Protein AF-A0A9E6DKU9-F1 (afdb_monomer)

Foldseek 3Di:
DDDDDDDDDDPDDPPPPDPDPDPPFKEKEKEALVQAQVPFDQDLVGFFWKKKKKKFCADFPPVVDDDDDDTDRDDIDIWQIDWTHGSHDMDMDIRHGWPTFMKMKMFTASDDQWGAPDGSHPWIARPPPRDTDHGQWMWMLPDRQNAAAPPDDDDDDDPDPVDDHTHHRHYYGYRHRIYHIDGDDDPD

Mean predicted aligned error: 12.56 Å

Structure (mmCIF, N/CA/C/O backbone):
data_AF-A0A9E6DKU9-F1
#
_entry.id   AF-A0A9E6DKU9-F1
#
loop_
_atom_site.group_PDB
_atom_site.id
_atom_site.type_symbol
_atom_site.label_atom_id
_atom_site.label_alt_id
_atom_site.label_comp_id
_atom_site.label_asym_id
_atom_site.label_entity_id
_atom_site.label_seq_id
_atom_site.pdbx_PDB_ins_code
_atom_site.Cartn_x
_atom_site.Cartn_y
_atom_site.Cartn_z
_atom_site.occupancy
_atom_site.B_iso_or_equiv
_atom_site.auth_seq_id
_atom_site.auth_comp_id
_atom_site.auth_asym_id
_atom_site.auth_atom_id
_atom_site.pdbx_PDB_model_num
ATOM 1 N N . MET A 1 1 ? -0.429 -29.154 -69.533 1.00 50.97 1 MET A N 1
ATOM 2 C CA . MET A 1 1 ? 0.617 -28.177 -69.165 1.00 50.97 1 MET A CA 1
ATOM 3 C C . MET A 1 1 ? -0.093 -26.893 -68.779 1.00 50.97 1 MET A C 1
ATOM 5 O O . MET A 1 1 ? -0.800 -26.363 -69.623 1.00 50.97 1 MET A O 1
ATOM 9 N N . LEU A 1 2 ? 0.018 -26.452 -67.526 1.00 46.00 2 LEU A N 1
ATOM 10 C CA . LEU A 1 2 ? -0.533 -25.176 -67.062 1.00 46.00 2 LEU A CA 1
ATOM 11 C C . LEU A 1 2 ? 0.602 -24.424 -66.360 1.00 46.00 2 LEU A C 1
ATOM 13 O O . LEU A 1 2 ? 1.262 -25.000 -65.496 1.00 46.00 2 LEU A O 1
ATOM 17 N N . SER A 1 3 ? 0.881 -23.198 -66.795 1.00 55.47 3 SER A N 1
ATOM 18 C CA . SER A 1 3 ? 2.058 -22.445 -66.353 1.00 55.47 3 SER A CA 1
ATOM 19 C C . SER A 1 3 ? 1.831 -21.740 -65.019 1.00 55.47 3 SER A C 1
ATOM 21 O O . SER A 1 3 ? 0.762 -21.188 -64.770 1.00 55.47 3 SER A O 1
ATOM 23 N N . PHE A 1 4 ? 2.878 -21.710 -64.196 1.00 50.97 4 PHE A N 1
ATOM 24 C CA . PHE A 1 4 ? 2.965 -20.858 -63.012 1.00 50.97 4 PHE A CA 1
ATOM 25 C C . PHE A 1 4 ? 3.154 -19.384 -63.394 1.00 50.97 4 PHE A C 1
ATOM 27 O O . PHE A 1 4 ? 3.864 -19.072 -64.350 1.00 50.97 4 PHE A O 1
ATOM 34 N N . ALA A 1 5 ? 2.624 -18.489 -62.561 1.00 59.59 5 ALA A N 1
ATOM 35 C CA . ALA A 1 5 ? 3.076 -17.107 -62.449 1.00 59.59 5 ALA A CA 1
ATOM 36 C C . ALA A 1 5 ? 3.126 -16.728 -60.959 1.00 59.59 5 ALA A C 1
ATOM 38 O O . ALA A 1 5 ? 2.085 -16.584 -60.323 1.00 59.59 5 ALA A O 1
ATOM 39 N N . LEU A 1 6 ? 4.333 -16.602 -60.394 1.00 59.72 6 LEU A N 1
ATOM 40 C CA . LEU A 1 6 ? 4.548 -15.980 -59.082 1.00 59.72 6 LEU A CA 1
ATOM 41 C C . LEU A 1 6 ? 4.871 -14.499 -59.286 1.00 59.72 6 LEU A C 1
ATOM 43 O O . LEU A 1 6 ? 5.785 -14.165 -60.039 1.00 59.72 6 LEU A O 1
ATOM 47 N N . THR A 1 7 ? 4.172 -13.621 -58.574 1.00 68.81 7 THR A N 1
ATOM 48 C CA . THR A 1 7 ? 4.453 -12.181 -58.564 1.00 68.81 7 THR A CA 1
ATOM 49 C C . THR A 1 7 ? 5.060 -11.801 -57.216 1.00 68.81 7 THR A C 1
ATOM 51 O O . THR A 1 7 ? 4.352 -11.744 -56.215 1.00 68.81 7 THR A O 1
ATOM 54 N N . LEU A 1 8 ? 6.372 -11.549 -57.173 1.00 60.22 8 LEU A N 1
ATOM 55 C CA . LEU A 1 8 ? 7.030 -11.014 -55.977 1.00 60.22 8 LEU A CA 1
ATOM 56 C C . LEU A 1 8 ? 6.885 -9.487 -55.961 1.00 60.22 8 LEU A C 1
ATOM 58 O O . LEU A 1 8 ? 7.531 -8.791 -56.743 1.00 60.22 8 LEU A O 1
ATOM 62 N N . GLY A 1 9 ? 6.051 -8.969 -55.061 1.00 62.66 9 GLY A N 1
ATOM 63 C CA . GLY A 1 9 ? 5.969 -7.540 -54.760 1.00 62.66 9 GLY A CA 1
ATOM 64 C C . GLY A 1 9 ? 6.870 -7.179 -53.581 1.00 62.66 9 GLY A C 1
ATOM 65 O O . GLY A 1 9 ? 6.481 -7.376 -52.435 1.00 62.66 9 GLY A O 1
ATOM 66 N N . ALA A 1 10 ? 8.061 -6.640 -53.846 1.00 57.81 10 ALA A N 1
ATOM 67 C CA . ALA A 1 10 ? 8.950 -6.126 -52.805 1.00 57.81 10 ALA A CA 1
ATOM 68 C C . ALA A 1 10 ? 8.601 -4.664 -52.467 1.00 57.81 10 ALA A C 1
ATOM 70 O O . ALA A 1 10 ? 9.171 -3.728 -53.028 1.00 57.81 10 ALA A O 1
ATOM 71 N N . SER A 1 11 ? 7.653 -4.454 -51.552 1.00 60.94 11 SER A N 1
ATOM 72 C CA . SER A 1 11 ? 7.374 -3.133 -50.979 1.00 60.94 11 SER A CA 1
ATOM 73 C C . SER A 1 11 ? 8.421 -2.790 -49.913 1.00 60.94 11 SER A C 1
ATOM 75 O O . SER A 1 11 ? 8.305 -3.212 -48.763 1.00 60.94 11 SER A O 1
ATOM 77 N N . GLY A 1 12 ? 9.455 -2.041 -50.302 1.00 44.66 12 GLY A N 1
ATOM 78 C CA . GLY A 1 12 ? 10.489 -1.562 -49.384 1.00 44.66 12 GLY A CA 1
ATOM 79 C C . GLY A 1 12 ? 9.918 -0.592 -48.348 1.00 44.66 12 GLY A C 1
ATOM 80 O O . GLY A 1 12 ? 9.472 0.500 -48.697 1.00 44.66 12 GLY A O 1
ATOM 81 N N . CYS A 1 13 ? 9.938 -0.986 -47.075 1.00 60.69 13 CYS A N 1
ATOM 82 C CA . CYS A 1 13 ? 9.496 -0.144 -45.971 1.00 60.69 13 CYS A CA 1
ATOM 83 C C . CYS A 1 13 ? 10.669 0.710 -45.468 1.00 60.69 13 CYS A C 1
ATOM 85 O O . CYS A 1 13 ? 11.516 0.231 -44.718 1.00 60.69 13 CYS A O 1
ATOM 87 N N . SER A 1 14 ? 10.726 1.976 -45.884 1.00 50.88 14 SER A N 1
ATOM 88 C CA . SER A 1 14 ? 11.709 2.938 -45.375 1.00 50.88 14 SER A CA 1
ATOM 89 C C . SER A 1 14 ? 11.312 3.415 -43.976 1.00 50.88 14 SER A C 1
ATOM 91 O O . SER A 1 14 ? 10.587 4.399 -43.832 1.00 50.88 14 SER A O 1
ATOM 93 N N . THR A 1 15 ? 11.781 2.731 -42.934 1.00 44.22 15 THR A N 1
ATOM 94 C CA . THR A 1 15 ? 11.650 3.198 -41.549 1.00 44.22 15 THR A CA 1
ATOM 95 C C . THR A 1 15 ? 12.601 4.364 -41.289 1.00 44.22 15 THR A C 1
ATOM 97 O O . THR A 1 15 ? 13.801 4.199 -41.077 1.00 44.22 15 THR A O 1
ATOM 100 N N . SER A 1 16 ? 12.045 5.574 -41.294 1.00 42.53 16 SER A N 1
ATOM 101 C CA . SER A 1 16 ? 12.742 6.784 -40.862 1.00 42.53 16 SER A CA 1
ATOM 102 C C . SER A 1 16 ? 13.089 6.685 -39.374 1.00 42.53 16 SER A C 1
ATOM 104 O O . SER A 1 16 ? 12.224 6.861 -38.517 1.00 42.53 16 SER A O 1
ATOM 106 N N . LEU A 1 17 ? 14.361 6.428 -39.066 1.00 44.69 17 LEU A N 1
ATOM 107 C CA . LEU A 1 17 ? 14.913 6.529 -37.714 1.00 44.69 17 LEU A CA 1
ATOM 108 C C . LEU A 1 17 ? 14.971 8.004 -37.293 1.00 44.69 17 LEU A C 1
ATOM 110 O O . LEU A 1 17 ? 15.993 8.676 -37.421 1.00 44.69 17 LEU A O 1
ATOM 114 N N . SER A 1 18 ? 13.843 8.512 -36.801 1.00 43.91 18 SER A N 1
ATOM 115 C CA . SER A 1 18 ? 13.772 9.805 -36.129 1.00 43.91 18 SER A CA 1
ATOM 116 C C . SER A 1 18 ? 14.604 9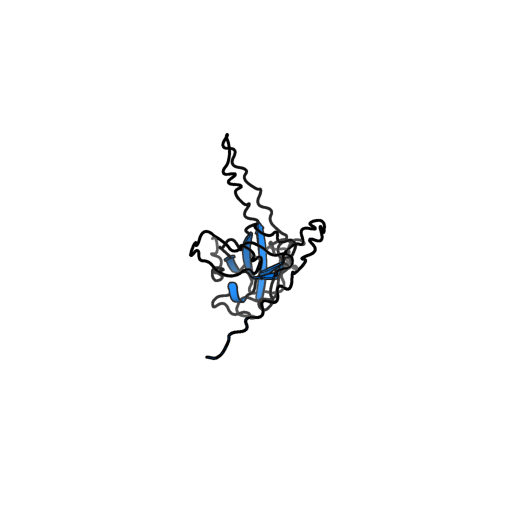.747 -34.852 1.00 43.91 18 SER A C 1
ATOM 118 O O . SER A 1 18 ? 14.183 9.151 -33.862 1.00 43.91 18 SER A O 1
ATOM 120 N N . SER A 1 19 ? 15.769 10.396 -34.856 1.00 47.19 19 SER A N 1
ATOM 121 C CA . SER A 1 19 ? 16.606 10.592 -33.671 1.00 47.19 19 SER A CA 1
ATOM 122 C C . SER A 1 19 ? 15.969 11.617 -32.721 1.00 47.19 19 SER A C 1
ATOM 124 O O . SER A 1 19 ? 16.466 12.733 -32.554 1.00 47.19 19 SER A O 1
ATOM 126 N N . GLY A 1 20 ? 14.828 11.258 -32.132 1.00 44.78 20 GLY A N 1
ATOM 127 C CA . GLY A 1 20 ? 14.270 11.967 -30.989 1.00 44.78 20 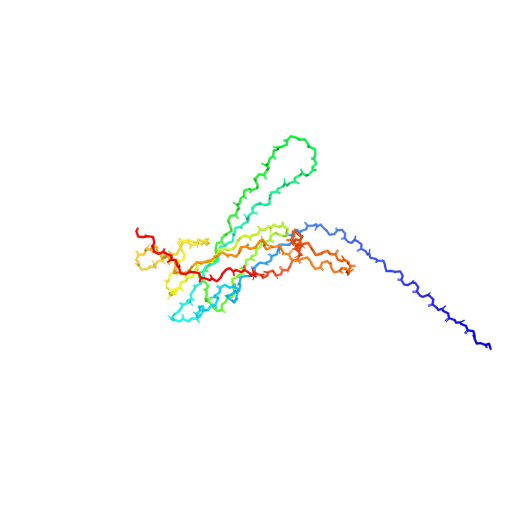GLY A CA 1
ATOM 128 C C . GLY A 1 20 ? 15.195 11.773 -29.793 1.00 44.78 20 GLY A C 1
ATOM 129 O O . GLY A 1 20 ? 15.588 10.646 -29.499 1.00 44.78 20 GLY A O 1
ATOM 130 N N . GLY A 1 21 ? 15.577 12.861 -29.124 1.00 46.56 21 GLY A N 1
ATOM 131 C CA . GLY A 1 21 ? 16.381 12.760 -27.907 1.00 46.56 21 GLY A CA 1
ATOM 132 C C . GLY A 1 21 ? 15.638 11.946 -26.849 1.00 46.56 21 GLY A C 1
ATOM 133 O O . GLY A 1 21 ? 14.445 12.169 -26.644 1.00 46.56 21 GLY A O 1
ATOM 134 N N . SER A 1 22 ? 16.339 11.022 -26.187 1.00 48.28 22 SER A N 1
ATOM 135 C CA . SER A 1 22 ? 15.783 10.155 -25.143 1.00 48.28 22 SER A CA 1
ATOM 136 C C . SER A 1 22 ? 15.374 10.949 -23.901 1.00 48.28 22 SER A C 1
ATOM 138 O O . SER A 1 22 ? 16.071 10.962 -22.887 1.00 48.28 22 SER A O 1
ATOM 140 N N . GLY A 1 23 ? 14.211 11.596 -23.965 1.00 53.44 23 GLY A N 1
ATOM 141 C CA . GLY A 1 23 ? 13.436 11.901 -22.776 1.00 53.44 23 GLY A CA 1
ATOM 142 C C . GLY A 1 23 ? 13.007 10.575 -22.167 1.00 53.44 23 GLY A C 1
ATOM 143 O O . GLY A 1 23 ? 12.143 9.899 -22.721 1.00 53.44 23 GLY A O 1
ATOM 144 N N . VAL A 1 24 ? 13.646 10.180 -21.066 1.00 56.38 24 VAL A N 1
ATOM 145 C CA . VAL A 1 24 ? 13.245 9.001 -20.296 1.00 56.38 24 VAL A CA 1
ATOM 146 C C . VAL A 1 24 ? 11.850 9.289 -19.751 1.00 56.38 24 VAL A C 1
ATOM 148 O O . VAL A 1 24 ? 11.702 10.074 -18.821 1.00 56.38 24 VAL A O 1
ATOM 151 N N . SER A 1 25 ? 10.818 8.734 -20.385 1.00 59.66 25 SER A N 1
ATOM 152 C CA . SER A 1 25 ? 9.447 8.880 -19.906 1.00 59.66 25 SER A CA 1
ATOM 153 C C . SER A 1 25 ? 9.184 7.822 -18.847 1.00 59.66 25 SER A C 1
ATOM 155 O O . SER A 1 25 ? 9.244 6.624 -19.143 1.00 59.66 25 SER A O 1
ATOM 157 N N . ASP A 1 26 ? 8.896 8.269 -17.634 1.00 73.50 26 ASP A N 1
ATOM 158 C CA . ASP A 1 26 ? 8.689 7.384 -16.501 1.00 73.50 26 ASP A CA 1
ATOM 159 C C . ASP A 1 26 ? 7.465 6.472 -16.664 1.00 73.50 26 ASP A C 1
ATOM 161 O O . ASP A 1 26 ? 6.470 6.819 -17.309 1.00 73.50 26 ASP A O 1
ATOM 165 N N . GLY A 1 27 ? 7.544 5.295 -16.050 1.00 80.56 27 GLY A N 1
ATOM 166 C CA . GLY A 1 27 ? 6.430 4.367 -15.919 1.00 80.56 27 GLY A CA 1
ATOM 167 C C . GLY A 1 27 ? 5.521 4.699 -14.735 1.00 80.56 27 GLY A C 1
ATOM 168 O O . GLY A 1 27 ? 5.837 5.524 -13.868 1.00 80.56 27 GLY A O 1
ATOM 169 N N . PHE A 1 28 ? 4.397 3.987 -14.682 1.00 85.56 28 PHE A N 1
ATOM 170 C CA . PHE A 1 28 ? 3.471 4.005 -13.555 1.00 85.56 28 PHE A CA 1
ATOM 171 C C . PHE A 1 28 ? 3.396 2.624 -12.908 1.00 85.56 28 PHE A C 1
ATOM 173 O O . PHE A 1 28 ? 3.321 1.618 -13.612 1.00 85.56 28 PHE A O 1
ATOM 180 N N . LEU A 1 29 ? 3.341 2.573 -11.579 1.00 87.25 29 LEU A N 1
ATOM 181 C CA . LEU A 1 29 ? 3.110 1.347 -10.814 1.00 87.25 29 LEU A CA 1
ATOM 182 C C . LEU A 1 29 ? 1.769 1.454 -10.090 1.00 87.25 29 LEU A C 1
ATOM 184 O O . LEU A 1 29 ? 1.478 2.444 -9.418 1.00 87.25 29 LEU A O 1
ATOM 188 N N . ARG A 1 30 ? 0.944 0.422 -10.248 1.00 91.44 30 ARG A N 1
ATOM 189 C CA . ARG A 1 30 ? -0.397 0.305 -9.688 1.00 91.44 30 ARG A CA 1
ATOM 190 C C . ARG A 1 30 ? -0.471 -0.842 -8.692 1.00 91.44 30 ARG A C 1
ATOM 192 O O . ARG A 1 30 ? -0.292 -1.994 -9.077 1.00 91.44 30 ARG A O 1
ATOM 199 N N . VAL A 1 31 ? -0.832 -0.542 -7.451 1.00 92.19 31 VAL A N 1
ATOM 200 C CA . VAL A 1 31 ? -1.207 -1.544 -6.446 1.00 92.19 31 VAL A CA 1
ATOM 201 C C . VAL A 1 31 ? -2.724 -1.708 -6.472 1.00 92.19 31 VAL A C 1
ATOM 203 O O . VAL A 1 31 ? -3.445 -0.713 -6.372 1.00 92.19 31 VAL A O 1
ATOM 206 N N . GLN A 1 32 ? -3.217 -2.940 -6.607 1.00 93.81 32 GLN A N 1
ATOM 207 C CA . GLN A 1 32 ? -4.654 -3.233 -6.588 1.00 93.81 32 GLN A CA 1
ATOM 208 C C . GLN A 1 32 ? -5.016 -4.008 -5.318 1.00 93.81 32 GLN A C 1
ATOM 210 O O . GLN A 1 32 ? -4.340 -4.987 -5.019 1.00 93.81 32 GLN A O 1
ATOM 215 N N . PRO A 1 33 ? -6.102 -3.668 -4.602 1.00 95.38 33 PRO A N 1
ATOM 216 C CA . PRO A 1 33 ? -6.505 -4.390 -3.391 1.00 95.38 33 PRO A CA 1
ATOM 217 C C . PRO A 1 33 ? -6.666 -5.906 -3.578 1.00 95.38 33 PRO A C 1
ATOM 219 O O . PRO A 1 33 ? -6.310 -6.693 -2.703 1.00 95.38 33 PRO A O 1
ATOM 222 N N . SER A 1 34 ? -7.110 -6.342 -4.759 1.00 93.75 34 SER A N 1
ATOM 223 C CA . SER A 1 34 ? -7.227 -7.761 -5.114 1.00 93.75 34 SER A CA 1
ATOM 224 C C . SER A 1 34 ? -5.895 -8.522 -5.184 1.00 93.75 34 SER A C 1
ATOM 226 O O . SER A 1 34 ? -5.929 -9.744 -5.281 1.00 93.75 34 SER A O 1
ATOM 228 N N . SER A 1 35 ? -4.736 -7.848 -5.164 1.00 91.75 35 SER A N 1
ATOM 229 C CA . SER A 1 35 ? -3.427 -8.513 -5.124 1.00 91.75 35 SER A CA 1
ATOM 230 C C . SER A 1 35 ? -2.942 -8.834 -3.709 1.00 91.75 35 SER A C 1
ATOM 232 O O . SER A 1 35 ? -1.973 -9.577 -3.601 1.00 91.75 35 SER A O 1
ATOM 234 N N . PHE A 1 36 ? -3.562 -8.273 -2.658 1.00 94.81 36 PHE A N 1
ATOM 235 C CA . PHE A 1 36 ? -3.061 -8.363 -1.277 1.00 94.81 36 PHE A CA 1
ATOM 236 C C . PHE A 1 36 ? -4.125 -8.613 -0.191 1.00 94.81 36 PHE A C 1
ATOM 238 O O . PHE A 1 36 ? -3.778 -9.090 0.887 1.00 94.81 36 PHE A O 1
ATOM 245 N N . LEU A 1 37 ? -5.412 -8.318 -0.432 1.00 95.62 37 LEU A N 1
ATOM 246 C CA . LEU A 1 37 ? -6.464 -8.487 0.588 1.00 95.62 37 LEU A CA 1
ATOM 247 C C . LEU A 1 37 ? -6.651 -9.947 1.039 1.00 95.62 37 LEU A C 1
ATOM 249 O O . LEU A 1 37 ? -7.025 -10.182 2.186 1.00 95.62 37 LEU A O 1
ATOM 253 N N . GLY A 1 38 ? -6.402 -10.923 0.158 1.00 94.69 38 GLY A N 1
ATOM 254 C CA . GLY A 1 38 ? -6.686 -12.333 0.440 1.00 94.69 38 GLY A CA 1
ATOM 255 C C . GLY A 1 38 ? -8.164 -12.543 0.782 1.00 94.69 38 GLY A C 1
ATOM 256 O O . GLY A 1 38 ? -9.039 -12.115 0.030 1.00 94.69 38 GLY A O 1
ATOM 257 N N . ASP A 1 39 ? -8.425 -13.161 1.934 1.00 96.38 39 ASP A N 1
ATOM 258 C CA . ASP A 1 39 ? -9.776 -13.391 2.463 1.00 96.38 39 ASP A CA 1
ATOM 259 C C . ASP A 1 39 ? -10.345 -12.196 3.262 1.00 96.38 39 ASP A C 1
ATOM 261 O O . ASP A 1 39 ? -11.506 -12.227 3.681 1.00 96.38 39 ASP A O 1
ATOM 265 N N . LEU A 1 40 ? -9.564 -11.128 3.495 1.00 96.44 40 LEU A N 1
ATOM 266 C CA . LEU A 1 40 ? -10.031 -9.973 4.265 1.00 96.44 40 LEU A CA 1
ATOM 267 C C . LEU A 1 40 ? -11.077 -9.167 3.492 1.00 96.44 40 LEU A C 1
ATOM 269 O O . LEU A 1 40 ? -10.884 -8.743 2.350 1.00 96.44 40 LEU A O 1
ATOM 273 N N . SER A 1 41 ? -12.191 -8.884 4.164 1.00 97.06 41 SER A N 1
ATOM 274 C CA . SER A 1 41 ? -13.275 -8.108 3.573 1.00 97.06 41 SER A CA 1
ATOM 275 C C . SER A 1 41 ? -12.970 -6.601 3.572 1.00 97.06 41 SER A C 1
ATOM 277 O O . SER A 1 41 ? -12.490 -6.049 4.560 1.00 97.06 41 SER A O 1
ATOM 279 N N . CYS A 1 42 ? -13.275 -5.931 2.458 1.00 97.50 42 CYS A N 1
ATOM 280 C CA . CYS A 1 42 ? -13.154 -4.479 2.296 1.00 97.50 42 CYS A CA 1
ATOM 281 C C . CYS A 1 42 ? -14.473 -3.790 2.701 1.00 97.50 42 CYS A C 1
ATOM 283 O O . CYS A 1 42 ? -15.338 -3.537 1.859 1.00 97.50 42 CYS A O 1
ATOM 285 N N . ASN A 1 43 ? -14.674 -3.586 4.006 1.00 97.12 43 ASN A N 1
ATOM 286 C CA . ASN A 1 43 ? -15.827 -2.901 4.610 1.00 97.12 43 ASN A CA 1
ATOM 287 C C . ASN A 1 43 ? -15.542 -2.545 6.087 1.00 97.12 43 ASN A C 1
ATOM 289 O O . ASN A 1 43 ? -14.440 -2.763 6.580 1.00 97.12 43 ASN A O 1
ATOM 293 N N . GLU A 1 44 ? -16.551 -2.026 6.792 1.00 97.06 44 GLU A N 1
ATOM 294 C CA . GLU A 1 44 ? -16.493 -1.588 8.198 1.00 97.06 44 GLU A CA 1
ATOM 295 C C . GLU A 1 44 ? -16.050 -2.656 9.221 1.00 97.06 44 GLU A C 1
ATOM 297 O O . GLU A 1 44 ? -15.588 -2.300 10.299 1.00 97.06 44 GLU A O 1
ATOM 302 N N . ASN A 1 45 ? -16.150 -3.949 8.888 1.00 96.31 45 ASN A N 1
ATOM 303 C CA . ASN A 1 45 ? -15.737 -5.077 9.737 1.00 96.31 45 ASN A CA 1
ATOM 304 C C . ASN A 1 45 ? -14.377 -5.680 9.321 1.00 96.31 45 ASN A C 1
ATOM 306 O O . ASN A 1 45 ? -14.030 -6.778 9.755 1.00 96.31 45 ASN A O 1
ATOM 310 N N . GLY A 1 46 ? -13.632 -5.015 8.436 1.00 97.00 46 GLY A N 1
ATOM 311 C CA . GLY A 1 46 ? -12.350 -5.489 7.919 1.00 97.00 46 GLY A CA 1
ATOM 312 C C . GLY A 1 46 ? -11.447 -4.331 7.512 1.00 97.00 46 GLY A C 1
ATOM 313 O O . GLY A 1 46 ? -11.376 -3.317 8.203 1.00 97.00 46 GLY A O 1
ATOM 314 N N . VAL A 1 47 ? -10.749 -4.462 6.384 1.00 98.31 47 VAL A N 1
ATOM 315 C CA . VAL A 1 47 ? -9.885 -3.387 5.883 1.00 98.31 47 VAL A CA 1
ATOM 316 C C . VAL A 1 47 ? -10.763 -2.247 5.375 1.00 98.31 47 VAL A C 1
ATOM 318 O O . VAL A 1 47 ? -11.539 -2.434 4.442 1.00 98.31 47 VAL A O 1
ATOM 321 N N . GLN A 1 48 ? -10.613 -1.050 5.942 1.00 98.50 48 GLN A N 1
ATOM 322 C CA . GLN A 1 48 ? -11.288 0.168 5.477 1.00 98.50 48 GLN A CA 1
ATOM 323 C C . GLN A 1 48 ? -10.353 1.051 4.645 1.00 98.50 48 GLN A C 1
ATOM 325 O O . GLN A 1 48 ? -10.745 1.618 3.617 1.00 98.50 48 GLN A O 1
ATOM 330 N N . ARG A 1 49 ? -9.090 1.151 5.069 1.00 98.50 49 ARG A N 1
ATOM 331 C CA . ARG A 1 49 ? -8.039 1.921 4.399 1.00 98.50 49 ARG A CA 1
ATOM 332 C C . ARG A 1 49 ? -6.748 1.130 4.316 1.00 98.50 49 ARG A C 1
ATOM 334 O O . ARG A 1 49 ? -6.488 0.265 5.145 1.00 98.50 49 ARG A O 1
ATOM 341 N N . TYR A 1 50 ? -5.918 1.497 3.352 1.00 98.50 50 TYR A N 1
ATOM 342 C CA . TYR A 1 50 ? -4.528 1.075 3.311 1.00 98.50 50 TYR A CA 1
ATOM 343 C C . TYR A 1 50 ? -3.611 2.207 2.846 1.00 98.50 50 TYR A C 1
ATOM 345 O O . TYR A 1 50 ? -4.045 3.178 2.215 1.00 98.50 50 TYR A O 1
ATOM 353 N N . VAL A 1 51 ? -2.335 2.061 3.169 1.00 98.06 51 VAL A N 1
ATOM 354 C CA . VAL A 1 51 ? -1.224 2.878 2.696 1.00 98.06 51 VAL A CA 1
ATOM 355 C C . VAL A 1 51 ? -0.254 1.941 1.994 1.00 98.06 51 VAL A C 1
ATOM 357 O O . VAL A 1 51 ? 0.046 0.864 2.501 1.00 98.06 51 VAL A O 1
ATOM 360 N N . ALA A 1 52 ? 0.201 2.336 0.810 1.00 96.31 52 ALA A N 1
ATOM 361 C CA . ALA A 1 52 ? 1.251 1.638 0.087 1.00 96.31 52 ALA A CA 1
ATOM 362 C C . ALA A 1 52 ? 2.544 2.459 0.146 1.00 96.31 52 ALA A C 1
ATOM 364 O O . ALA A 1 52 ? 2.532 3.669 -0.099 1.00 96.31 52 ALA A O 1
ATOM 365 N N . THR A 1 53 ? 3.656 1.791 0.422 1.00 94.62 53 THR A N 1
ATOM 366 C CA . THR A 1 53 ? 5.008 2.357 0.406 1.00 94.62 53 THR A CA 1
ATOM 367 C C . THR A 1 53 ? 5.824 1.612 -0.638 1.00 94.62 53 THR A C 1
ATOM 369 O O . THR A 1 53 ? 5.732 0.390 -0.734 1.00 94.62 53 THR A O 1
ATOM 372 N N . ILE A 1 54 ? 6.599 2.337 -1.445 1.00 90.62 54 ILE A N 1
ATOM 373 C CA . ILE A 1 54 ? 7.406 1.745 -2.516 1.00 90.62 54 ILE A CA 1
ATOM 374 C C . ILE A 1 54 ? 8.869 2.086 -2.302 1.00 90.62 54 ILE A C 1
ATOM 376 O O . ILE A 1 54 ? 9.245 3.255 -2.224 1.00 90.62 54 ILE A O 1
ATOM 380 N N . THR A 1 55 ? 9.704 1.057 -2.285 1.00 87.88 55 THR A N 1
ATOM 381 C CA . THR A 1 55 ? 11.144 1.197 -2.091 1.00 87.88 55 THR A CA 1
ATOM 382 C C . THR A 1 55 ? 11.858 0.569 -3.273 1.00 87.88 55 THR A C 1
ATOM 384 O O . THR A 1 55 ? 11.644 -0.599 -3.590 1.00 87.88 55 THR A O 1
ATOM 387 N N . ASN A 1 56 ? 12.719 1.343 -3.936 1.00 84.06 56 ASN A N 1
ATOM 388 C CA . ASN A 1 56 ? 13.668 0.783 -4.895 1.00 84.06 56 ASN A CA 1
ATOM 389 C C . ASN A 1 56 ? 14.615 -0.146 -4.124 1.00 84.06 56 ASN A C 1
ATOM 391 O O . ASN A 1 56 ? 15.356 0.330 -3.259 1.00 84.06 56 ASN A O 1
ATOM 395 N N . VAL A 1 57 ? 14.586 -1.442 -4.433 1.00 75.88 57 VAL A N 1
ATOM 396 C CA . VAL A 1 57 ? 15.587 -2.389 -3.937 1.00 75.88 57 VAL A CA 1
ATOM 397 C C . VAL A 1 57 ? 16.770 -2.298 -4.890 1.00 75.88 57 VAL A C 1
ATOM 399 O O . VAL A 1 57 ? 16.732 -2.847 -5.983 1.00 75.88 57 VAL A O 1
ATOM 402 N N . GLY A 1 58 ? 17.776 -1.502 -4.511 1.00 65.81 58 GLY A N 1
ATOM 403 C CA . GLY A 1 58 ? 18.836 -1.070 -5.422 1.00 65.81 58 GLY A CA 1
ATOM 404 C C . GLY A 1 58 ? 19.413 -2.220 -6.249 1.00 65.81 58 GLY A C 1
ATOM 405 O O . GLY A 1 58 ? 19.863 -3.220 -5.690 1.00 65.81 58 GLY A O 1
ATOM 406 N N . ALA A 1 59 ? 19.400 -2.075 -7.578 1.00 58.22 59 ALA A N 1
ATOM 407 C CA . ALA A 1 59 ? 20.004 -3.061 -8.464 1.00 58.22 59 ALA A CA 1
ATOM 408 C C . ALA A 1 59 ? 21.477 -3.262 -8.079 1.00 58.22 59 ALA A C 1
ATOM 410 O O . ALA A 1 59 ? 22.235 -2.301 -7.945 1.00 58.22 59 ALA A O 1
ATOM 411 N N . VAL A 1 60 ? 21.887 -4.514 -7.886 1.00 55.81 60 VAL A N 1
ATOM 412 C CA . VAL A 1 60 ? 23.306 -4.835 -7.735 1.00 55.81 60 VAL A CA 1
ATOM 413 C C . VAL A 1 60 ? 23.904 -4.794 -9.134 1.00 55.81 60 VAL A C 1
ATOM 415 O O . VAL A 1 60 ? 23.696 -5.731 -9.907 1.00 55.81 60 VAL A O 1
ATOM 418 N N . ASP A 1 61 ? 24.634 -3.722 -9.455 1.00 53.62 61 ASP A N 1
ATOM 419 C CA . ASP A 1 61 ? 25.440 -3.629 -10.676 1.00 53.62 61 ASP A CA 1
ATOM 420 C C . ASP A 1 61 ? 26.526 -4.718 -10.635 1.00 53.62 61 ASP A C 1
ATOM 422 O O . ASP A 1 61 ? 27.658 -4.506 -10.192 1.00 53.62 61 ASP A O 1
ATOM 426 N N . ARG A 1 62 ? 26.171 -5.925 -11.091 1.00 52.62 62 ARG A N 1
ATOM 427 C CA . ARG A 1 62 ? 27.113 -7.011 -11.377 1.00 52.62 62 ARG A CA 1
ATOM 428 C C . ARG A 1 62 ? 27.803 -6.722 -12.698 1.00 52.62 62 ARG A C 1
ATOM 430 O O . ARG A 1 62 ? 27.584 -7.415 -13.694 1.00 52.62 62 ARG A O 1
ATOM 437 N N . ASP A 1 63 ? 28.631 -5.684 -12.684 1.00 53.31 63 ASP A N 1
ATOM 438 C CA . ASP A 1 63 ? 29.486 -5.325 -13.805 1.00 53.31 63 ASP A CA 1
ATOM 439 C C . ASP A 1 63 ? 30.413 -6.517 -14.091 1.00 53.31 63 ASP A C 1
ATOM 441 O O . ASP A 1 63 ? 31.347 -6.824 -13.348 1.00 53.31 63 ASP A O 1
ATOM 445 N N . SER A 1 64 ? 30.053 -7.300 -15.109 1.00 52.03 64 SER A N 1
ATOM 446 C CA . SER A 1 64 ? 30.574 -8.658 -15.319 1.00 52.03 64 SER A CA 1
ATOM 447 C C . SER A 1 64 ? 31.905 -8.661 -16.082 1.00 52.03 64 SER A C 1
ATOM 449 O O . SER A 1 64 ? 32.285 -9.666 -16.684 1.00 52.03 64 SER A O 1
ATOM 451 N N . GLY A 1 65 ? 32.609 -7.526 -16.083 1.00 57.25 65 GLY A N 1
ATOM 452 C CA . GLY A 1 65 ? 33.813 -7.290 -16.864 1.00 57.25 65 GLY A CA 1
ATOM 453 C C . GLY A 1 65 ? 34.863 -6.474 -16.114 1.00 57.25 65 GLY A C 1
ATOM 454 O O . GLY A 1 65 ? 34.627 -5.339 -15.723 1.00 57.25 65 GLY A O 1
ATOM 455 N N .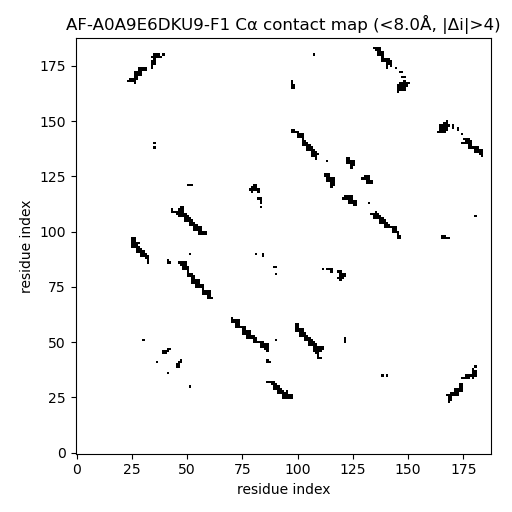 THR A 1 66 ? 36.068 -7.043 -16.040 1.00 52.16 66 THR A N 1
ATOM 456 C CA . THR A 1 66 ? 37.349 -6.379 -15.722 1.00 52.16 66 THR A CA 1
ATOM 457 C C . THR A 1 66 ? 37.519 -5.746 -14.332 1.00 52.16 66 THR A C 1
ATOM 459 O O . THR A 1 66 ? 37.240 -4.577 -14.111 1.00 52.16 66 THR A O 1
ATOM 462 N N . ASP A 1 67 ? 38.166 -6.541 -13.473 1.00 60.47 67 ASP A N 1
ATOM 463 C CA . ASP A 1 67 ? 39.165 -6.156 -12.466 1.00 60.47 67 ASP A CA 1
ATOM 464 C C . ASP A 1 67 ? 38.770 -5.242 -11.280 1.00 60.47 67 ASP A C 1
ATOM 466 O O . ASP A 1 67 ? 38.398 -4.082 -11.405 1.00 60.47 67 ASP A O 1
ATOM 470 N N . ALA A 1 68 ? 39.024 -5.772 -10.074 1.00 54.31 68 ALA A N 1
ATOM 471 C CA . ALA A 1 68 ? 38.968 -5.093 -8.771 1.00 54.31 68 ALA A CA 1
ATOM 472 C C . ALA A 1 68 ? 37.578 -4.771 -8.169 1.00 54.31 68 ALA A C 1
ATOM 474 O O . ALA A 1 68 ? 37.391 -3.735 -7.531 1.00 54.31 68 ALA A O 1
ATOM 475 N N . GLY A 1 69 ? 36.649 -5.734 -8.239 1.00 55.12 69 GLY A N 1
ATOM 476 C CA . GLY A 1 69 ? 35.919 -6.244 -7.057 1.00 55.12 69 GLY A CA 1
ATOM 477 C C . GLY A 1 69 ? 35.234 -5.247 -6.109 1.00 55.12 69 GLY A C 1
ATOM 478 O O . GLY A 1 69 ? 35.145 -5.520 -4.914 1.00 55.12 69 GLY A O 1
ATOM 479 N N . THR A 1 70 ? 34.769 -4.103 -6.610 1.00 52.88 70 THR A N 1
ATOM 480 C CA . THR A 1 70 ? 34.102 -3.074 -5.802 1.00 52.88 70 THR A CA 1
ATOM 481 C C . THR A 1 70 ? 32.596 -3.179 -6.009 1.00 52.88 70 THR A C 1
ATOM 483 O O . THR A 1 70 ? 32.053 -2.606 -6.950 1.00 52.88 70 THR A O 1
ATOM 486 N N . GLU A 1 71 ? 31.921 -3.921 -5.129 1.00 55.25 71 GLU A N 1
ATOM 487 C CA . GLU A 1 71 ? 30.461 -4.036 -5.118 1.00 55.25 71 GLU A CA 1
ATOM 488 C C . GLU A 1 71 ? 29.823 -2.655 -4.902 1.00 55.25 71 GLU A C 1
ATOM 490 O O . GLU A 1 71 ? 29.877 -2.071 -3.816 1.00 55.25 71 GLU A O 1
ATOM 495 N N . ARG A 1 72 ? 29.229 -2.102 -5.964 1.00 55.09 72 ARG A N 1
ATOM 496 C CA . ARG A 1 72 ? 28.485 -0.844 -5.899 1.00 55.09 72 ARG A CA 1
ATOM 497 C C . ARG A 1 72 ? 27.074 -1.110 -5.396 1.00 55.09 72 ARG A C 1
ATOM 499 O O . ARG A 1 72 ? 26.154 -1.334 -6.174 1.00 55.09 72 ARG A O 1
ATOM 506 N N . VAL A 1 73 ? 26.910 -1.033 -4.079 1.00 55.94 73 VAL A N 1
ATOM 507 C CA . VAL A 1 73 ? 25.589 -0.994 -3.445 1.00 55.94 73 VAL A CA 1
ATOM 508 C C . VAL A 1 73 ? 24.865 0.277 -3.897 1.00 55.94 73 VAL A C 1
ATOM 510 O O . VAL A 1 73 ? 25.215 1.385 -3.480 1.00 55.94 73 VAL A O 1
ATOM 513 N N . ILE A 1 74 ? 23.854 0.132 -4.756 1.00 56.75 74 ILE A N 1
ATOM 514 C CA . ILE A 1 74 ? 22.944 1.232 -5.081 1.00 56.75 74 ILE A CA 1
ATOM 515 C C . ILE A 1 74 ? 22.092 1.519 -3.844 1.00 56.75 74 ILE A C 1
ATOM 517 O O . ILE A 1 74 ? 21.418 0.638 -3.316 1.00 56.75 74 ILE A O 1
ATOM 521 N N . VAL A 1 75 ? 22.125 2.769 -3.380 1.00 60.50 75 VAL A N 1
ATOM 522 C CA . VAL A 1 75 ? 21.348 3.224 -2.221 1.00 60.50 75 VAL A CA 1
ATOM 523 C C . VAL A 1 75 ? 19.855 3.044 -2.502 1.00 60.50 75 VAL A C 1
ATOM 525 O O . VAL A 1 75 ? 19.333 3.617 -3.462 1.00 60.50 75 VAL A O 1
ATOM 528 N N . SER A 1 76 ? 19.164 2.283 -1.652 1.00 64.44 76 SER A N 1
ATOM 529 C CA . SER A 1 76 ? 17.704 2.179 -1.680 1.00 64.44 76 SER A CA 1
ATOM 530 C C . SER A 1 76 ? 17.085 3.550 -1.413 1.00 64.44 76 SER A C 1
ATOM 532 O O . SER A 1 76 ? 17.316 4.151 -0.365 1.00 64.44 76 SER A O 1
ATO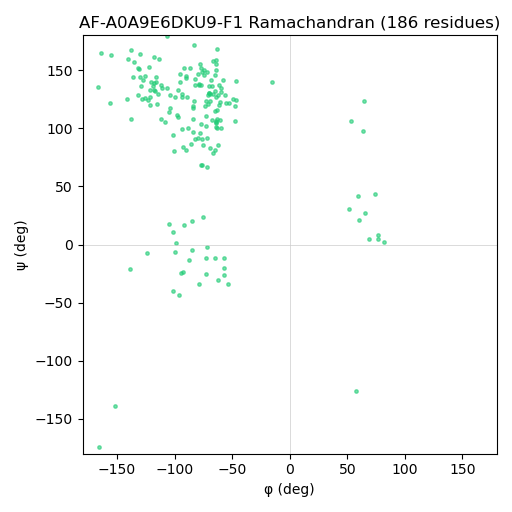M 534 N N . ILE A 1 77 ? 16.300 4.046 -2.369 1.00 66.56 77 ILE A N 1
ATOM 535 C CA . ILE A 1 77 ? 15.547 5.296 -2.233 1.00 66.56 77 ILE A CA 1
ATOM 536 C C . ILE A 1 77 ? 14.081 4.928 -2.005 1.00 66.56 77 ILE A C 1
ATOM 538 O O . ILE A 1 77 ? 13.420 4.361 -2.884 1.00 66.56 77 ILE A O 1
ATOM 542 N N . GLU A 1 78 ? 13.593 5.247 -0.810 1.00 73.00 78 GLU A N 1
ATOM 543 C CA . GLU A 1 78 ? 12.181 5.165 -0.449 1.00 73.00 78 GLU A CA 1
ATOM 544 C C . GLU A 1 78 ? 11.402 6.247 -1.212 1.00 73.00 78 GLU A C 1
ATOM 546 O O . GLU A 1 78 ? 11.803 7.413 -1.253 1.00 73.00 78 GLU A O 1
ATOM 551 N N . HIS A 1 79 ? 10.314 5.856 -1.872 1.00 84.31 79 HIS A N 1
ATOM 552 C CA . HIS A 1 79 ? 9.413 6.796 -2.533 1.00 84.31 79 HIS A CA 1
ATOM 553 C C . HIS A 1 79 ? 8.381 7.298 -1.516 1.00 84.31 79 HIS A C 1
ATOM 555 O O . HIS A 1 79 ? 8.029 6.558 -0.594 1.00 84.31 79 HIS A O 1
ATOM 561 N N . PRO A 1 80 ? 7.842 8.521 -1.684 1.00 90.75 80 PRO A N 1
ATOM 562 C CA . PRO A 1 80 ? 6.734 8.999 -0.867 1.00 90.75 80 PRO A CA 1
ATOM 563 C C . PRO A 1 80 ? 5.607 7.962 -0.817 1.00 90.75 80 PRO A C 1
ATOM 565 O O . PRO A 1 80 ? 5.106 7.532 -1.858 1.00 90.75 80 PRO A O 1
ATOM 568 N N . SER A 1 81 ? 5.213 7.574 0.393 1.00 94.06 81 SER A N 1
ATOM 569 C CA . SER A 1 81 ? 4.097 6.654 0.614 1.00 94.06 81 SER A CA 1
ATOM 570 C C . SER A 1 81 ? 2.788 7.274 0.129 1.00 94.06 81 SER A C 1
ATOM 572 O O . SER A 1 81 ? 2.641 8.500 0.062 1.00 94.06 81 SER A O 1
ATOM 574 N N . SER A 1 82 ? 1.809 6.437 -0.207 1.00 96.25 82 SER A N 1
ATOM 575 C CA . SER A 1 82 ? 0.488 6.929 -0.580 1.00 96.25 82 SER A CA 1
ATOM 576 C C . SER A 1 82 ? -0.199 7.640 0.593 1.00 96.25 82 SER A C 1
ATOM 578 O O . SER A 1 82 ? 0.074 7.378 1.761 1.00 96.25 82 SER A O 1
ATOM 580 N N . ALA A 1 83 ? -1.179 8.493 0.293 1.00 96.56 83 ALA A N 1
ATOM 581 C CA . ALA A 1 83 ? -2.179 8.858 1.297 1.00 96.56 83 ALA A CA 1
ATOM 582 C C . ALA A 1 83 ? -3.000 7.612 1.729 1.00 96.56 83 ALA A C 1
ATOM 584 O O . ALA A 1 83 ? -2.951 6.592 1.032 1.00 96.56 83 ALA A O 1
ATOM 585 N N . PRO A 1 84 ? -3.802 7.683 2.811 1.00 97.75 84 PRO A N 1
ATOM 586 C CA . PRO A 1 84 ? -4.738 6.621 3.194 1.00 97.75 84 PRO A CA 1
ATOM 587 C C . PRO A 1 84 ? -5.828 6.390 2.138 1.00 97.75 84 PRO A C 1
ATOM 589 O O . PRO A 1 84 ? -6.827 7.117 2.064 1.00 97.75 84 PRO A O 1
ATOM 592 N N . ILE A 1 85 ? -5.657 5.362 1.314 1.00 97.81 85 ILE A N 1
ATOM 593 C CA . ILE A 1 85 ? -6.544 5.026 0.199 1.00 97.81 85 ILE A CA 1
ATOM 594 C C . ILE A 1 85 ? -7.646 4.076 0.680 1.00 97.81 85 ILE A C 1
ATOM 596 O O . ILE A 1 85 ? -7.428 3.222 1.533 1.00 97.81 85 ILE A O 1
ATOM 600 N N . SER A 1 86 ? -8.857 4.242 0.146 1.00 98.12 86 SER A N 1
ATOM 601 C CA . SER A 1 86 ? -9.985 3.329 0.380 1.00 98.12 86 SER A CA 1
ATOM 602 C C . SER A 1 86 ? -9.668 1.919 -0.120 1.00 98.12 86 SER A C 1
ATOM 604 O O . SER A 1 86 ? -9.180 1.771 -1.238 1.00 98.12 86 SER A O 1
ATOM 606 N N . CYS A 1 87 ? -10.010 0.883 0.647 1.00 97.62 87 CYS A N 1
ATOM 607 C CA . CYS A 1 87 ? -9.742 -0.524 0.307 1.00 97.62 87 CYS A CA 1
ATOM 608 C C . CYS A 1 87 ? -10.327 -1.004 -1.040 1.00 97.62 87 CYS A C 1
ATOM 610 O O . CYS A 1 87 ? -9.981 -2.079 -1.511 1.00 97.62 87 CYS A O 1
ATOM 612 N N . ASN A 1 88 ? -11.207 -0.220 -1.673 1.00 97.50 88 ASN A N 1
ATOM 613 C CA . ASN A 1 88 ? -11.811 -0.475 -2.986 1.00 97.50 88 ASN A CA 1
ATOM 614 C C . ASN A 1 88 ? -11.221 0.396 -4.119 1.00 97.50 88 ASN A C 1
ATOM 616 O O . ASN A 1 88 ? -11.855 0.584 -5.160 1.00 97.50 88 ASN A O 1
ATOM 620 N N . ARG A 1 89 ? -10.039 0.988 -3.911 1.00 97.88 89 ARG A N 1
ATOM 621 C CA . ARG A 1 89 ? -9.352 1.869 -4.866 1.00 97.88 89 ARG A CA 1
ATOM 622 C C . ARG A 1 89 ? -7.905 1.433 -5.051 1.00 97.88 89 ARG A C 1
ATOM 624 O O . ARG A 1 89 ? -7.250 1.047 -4.090 1.00 97.88 89 ARG A O 1
ATOM 631 N N . ASP A 1 90 ? -7.403 1.574 -6.272 1.00 95.88 90 ASP A N 1
ATOM 632 C CA . ASP A 1 90 ? -6.004 1.304 -6.610 1.00 95.88 90 ASP A CA 1
ATOM 633 C C . ASP A 1 90 ? -5.082 2.446 -6.141 1.00 95.88 90 ASP A C 1
ATOM 635 O O . ASP A 1 90 ? -5.378 3.625 -6.381 1.00 95.88 90 ASP A O 1
ATOM 639 N N . ALA A 1 91 ? -3.928 2.111 -5.562 1.00 95.06 91 ALA A N 1
ATOM 640 C CA . ALA A 1 91 ? -2.829 3.053 -5.360 1.00 95.06 91 ALA A CA 1
ATOM 641 C C . ALA A 1 91 ? -2.013 3.160 -6.650 1.00 95.06 91 ALA A C 1
ATOM 643 O O . ALA A 1 91 ? -1.756 2.156 -7.311 1.00 95.06 91 ALA A O 1
ATOM 644 N N . ASN A 1 92 ? -1.632 4.376 -7.038 1.00 92.44 92 ASN A N 1
ATOM 645 C CA . ASN A 1 92 ? -0.909 4.629 -8.282 1.00 92.44 92 ASN A CA 1
ATOM 646 C C . ASN A 1 92 ? 0.292 5.530 -7.993 1.00 92.44 92 ASN A C 1
ATOM 648 O O . ASN A 1 92 ? 0.141 6.599 -7.402 1.00 92.44 92 ASN A O 1
ATOM 652 N N . PHE A 1 93 ? 1.461 5.097 -8.448 1.00 90.81 93 PHE A N 1
ATOM 653 C CA . PHE A 1 93 ? 2.742 5.772 -8.305 1.00 90.81 93 PHE A CA 1
ATOM 654 C C . PHE A 1 93 ? 3.274 6.106 -9.698 1.00 90.81 93 PHE A C 1
ATOM 656 O O . PHE A 1 93 ? 3.142 5.306 -10.624 1.00 90.81 93 PHE A O 1
ATOM 663 N N . ALA A 1 94 ? 3.849 7.295 -9.846 1.00 88.62 94 ALA A N 1
ATOM 664 C CA . ALA A 1 94 ? 4.542 7.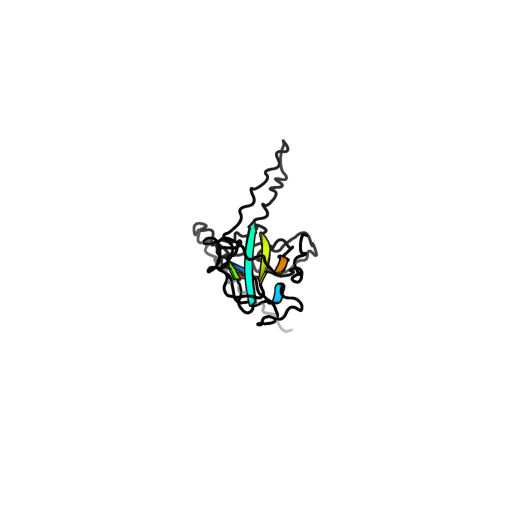744 -11.052 1.00 88.62 94 ALA A CA 1
ATOM 665 C C . ALA A 1 94 ? 6.061 7.744 -10.803 1.00 88.62 94 ALA A C 1
ATOM 667 O O . ALA A 1 94 ? 6.497 7.447 -9.691 1.00 88.62 94 ALA A O 1
ATOM 668 N N . PHE A 1 95 ? 6.855 8.127 -11.808 1.00 84.12 95 PHE A N 1
ATOM 669 C CA . PHE A 1 95 ? 8.322 8.220 -11.700 1.00 84.12 95 PHE A CA 1
ATOM 670 C C . PHE A 1 95 ? 9.013 6.858 -11.486 1.00 84.12 95 PHE A C 1
ATOM 672 O O . PHE A 1 95 ? 10.102 6.765 -10.920 1.00 84.12 95 PHE A O 1
ATOM 679 N N . ILE A 1 96 ? 8.370 5.784 -11.960 1.00 83.50 96 ILE A N 1
ATOM 680 C CA . ILE A 1 96 ? 8.881 4.413 -11.888 1.00 83.50 96 ILE A CA 1
ATOM 681 C C . ILE A 1 96 ? 9.843 4.186 -13.051 1.00 83.50 96 ILE A C 1
ATOM 683 O O . ILE A 1 96 ? 9.480 4.360 -14.215 1.00 83.50 96 ILE A O 1
ATOM 687 N N . ARG A 1 97 ? 11.079 3.790 -12.745 1.00 79.75 97 ARG A N 1
ATOM 688 C CA . ARG A 1 97 ? 12.127 3.606 -13.750 1.00 79.75 97 ARG A CA 1
ATOM 689 C C . ARG A 1 97 ? 12.107 2.173 -14.297 1.00 79.75 97 ARG A C 1
ATOM 691 O O . ARG A 1 97 ? 12.193 1.238 -13.503 1.00 79.75 97 ARG A O 1
ATOM 698 N N . PRO A 1 98 ? 12.044 1.985 -15.629 1.00 72.69 98 PRO A N 1
ATOM 699 C CA . PRO A 1 98 ? 12.298 0.703 -16.281 1.00 72.69 98 PRO A CA 1
ATOM 700 C C . PRO A 1 98 ? 13.564 -0.002 -15.784 1.00 72.69 98 PRO A C 1
ATOM 702 O O . PRO A 1 98 ? 14.580 0.654 -15.562 1.00 72.69 98 PRO A O 1
ATOM 705 N N . GLY A 1 99 ? 13.509 -1.330 -15.643 1.00 72.12 99 GLY A N 1
ATOM 706 C CA . GLY A 1 99 ? 14.661 -2.163 -15.260 1.00 72.12 99 GLY A CA 1
ATOM 707 C C . GLY A 1 99 ? 15.156 -1.985 -13.820 1.00 72.12 99 GLY A C 1
ATOM 708 O O . GLY A 1 99 ? 16.163 -2.577 -13.446 1.00 72.12 99 GLY A O 1
ATOM 709 N N . ILE A 1 100 ? 14.467 -1.181 -13.006 1.00 76.56 100 ILE A N 1
ATOM 710 C CA . ILE A 1 100 ? 14.720 -1.078 -11.570 1.00 76.56 100 ILE A CA 1
ATOM 711 C C . ILE A 1 100 ? 13.690 -1.938 -10.837 1.00 76.56 100 ILE A C 1
ATOM 713 O O . ILE A 1 100 ? 12.493 -1.748 -11.059 1.00 76.56 100 ILE A O 1
ATOM 717 N N . PRO A 1 101 ? 14.115 -2.855 -9.957 1.00 78.25 101 PRO A N 1
ATOM 718 C CA . PRO A 1 101 ? 13.187 -3.605 -9.137 1.00 78.25 101 PRO A CA 1
ATOM 719 C C . PRO A 1 101 ? 12.705 -2.797 -7.924 1.00 78.25 101 PRO A C 1
ATOM 721 O O . PRO A 1 101 ? 13.426 -1.993 -7.326 1.00 78.25 101 PRO A O 1
ATOM 724 N N . TYR A 1 102 ? 11.459 -3.047 -7.535 1.00 83.19 102 TYR A N 1
ATOM 725 C CA . TYR A 1 102 ? 10.780 -2.351 -6.447 1.00 83.19 102 TYR A CA 1
ATOM 726 C C . TYR A 1 102 ? 10.169 -3.353 -5.468 1.00 83.19 102 TYR A C 1
ATOM 728 O O . TYR A 1 102 ? 9.528 -4.312 -5.892 1.00 83.19 102 TYR A O 1
ATOM 736 N N . ASN A 1 103 ? 10.334 -3.093 -4.170 1.00 87.44 103 ASN A N 1
ATOM 737 C CA . ASN A 1 103 ? 9.525 -3.689 -3.109 1.00 87.44 103 ASN A CA 1
ATOM 738 C C . ASN A 1 103 ? 8.311 -2.784 -2.847 1.00 87.44 103 ASN A C 1
ATOM 740 O O . ASN A 1 103 ? 8.427 -1.555 -2.914 1.00 87.44 103 ASN A O 1
ATOM 744 N N . VAL A 1 104 ? 7.166 -3.385 -2.526 1.00 91.56 104 VAL A N 1
ATOM 745 C CA . VAL A 1 104 ? 5.951 -2.669 -2.124 1.00 91.56 104 VAL A CA 1
ATOM 746 C C . VAL A 1 104 ? 5.486 -3.212 -0.783 1.00 91.56 104 VAL A C 1
ATOM 748 O O . VAL A 1 104 ? 5.272 -4.412 -0.639 1.00 91.56 104 VAL A O 1
ATOM 751 N N . GLU A 1 105 ? 5.305 -2.321 0.183 1.00 94.00 105 GLU A N 1
ATOM 752 C CA . GLU A 1 105 ? 4.813 -2.646 1.521 1.00 94.00 105 GLU A CA 1
ATOM 753 C C . GLU A 1 105 ? 3.423 -2.044 1.699 1.00 94.00 105 GLU A C 1
ATOM 755 O O . GLU A 1 105 ? 3.173 -0.915 1.264 1.00 94.00 105 GLU A O 1
ATOM 760 N N . ILE A 1 106 ? 2.513 -2.808 2.301 1.00 97.00 106 ILE A N 1
ATOM 761 C CA . ILE A 1 106 ? 1.114 -2.429 2.486 1.00 97.00 106 ILE A CA 1
ATOM 762 C C . ILE A 1 106 ? 0.788 -2.432 3.973 1.00 97.00 106 ILE A C 1
ATOM 764 O O . ILE A 1 106 ? 0.839 -3.476 4.620 1.00 97.00 106 ILE A O 1
ATOM 768 N N . ASP A 1 107 ? 0.378 -1.271 4.468 1.00 98.06 107 ASP A N 1
ATOM 769 C CA . ASP A 1 107 ? -0.154 -1.061 5.810 1.00 98.06 107 ASP A CA 1
ATOM 770 C C . ASP A 1 107 ? -1.672 -0.913 5.716 1.00 98.06 107 ASP A C 1
ATOM 772 O O . ASP A 1 107 ? -2.168 0.017 5.078 1.00 98.06 107 ASP A O 1
ATOM 776 N N . ALA A 1 108 ? -2.425 -1.820 6.332 1.00 98.31 108 ALA A N 1
ATOM 777 C CA . ALA A 1 108 ? -3.881 -1.854 6.272 1.00 98.31 108 ALA A CA 1
ATOM 778 C C . ALA A 1 108 ? -4.525 -1.627 7.649 1.00 98.31 108 ALA A C 1
ATOM 780 O O . ALA A 1 108 ? -4.032 -2.066 8.690 1.00 98.31 108 ALA A O 1
ATOM 781 N N . TYR A 1 109 ? -5.659 -0.929 7.630 1.00 98.50 109 TYR A N 1
ATOM 782 C CA . TYR A 1 109 ? -6.320 -0.365 8.802 1.00 98.50 109 TYR A CA 1
ATOM 783 C C . TYR A 1 109 ? -7.828 -0.618 8.752 1.00 98.50 109 TYR A C 1
ATOM 785 O O . TYR A 1 109 ? -8.455 -0.508 7.694 1.00 98.50 109 TYR A O 1
ATOM 793 N N . ASP A 1 110 ? -8.422 -0.863 9.915 1.00 98.06 110 ASP A N 1
ATOM 794 C CA . ASP A 1 110 ? -9.863 -1.033 10.137 1.00 98.06 110 ASP A CA 1
ATOM 795 C C . ASP A 1 110 ? -10.586 0.273 10.511 1.00 98.06 110 ASP A C 1
ATOM 797 O O . ASP A 1 110 ? -11.730 0.247 10.959 1.00 98.06 110 ASP A O 1
ATOM 801 N N . ARG A 1 111 ? -9.955 1.432 10.271 1.00 98.25 111 ARG A N 1
ATOM 802 C CA . ARG A 1 111 ? -10.527 2.773 10.481 1.00 98.25 111 ARG A CA 1
ATOM 803 C C . ARG A 1 111 ? -10.201 3.738 9.332 1.00 98.25 111 ARG A C 1
ATOM 805 O O . ARG A 1 111 ? -9.390 3.435 8.456 1.00 98.25 111 ARG A O 1
ATOM 812 N N . THR A 1 112 ? -10.881 4.888 9.289 1.00 98.19 112 THR A N 1
ATOM 813 C CA . THR A 1 112 ? -10.831 5.846 8.155 1.00 98.19 112 THR A CA 1
ATOM 814 C C . THR A 1 112 ? -10.430 7.270 8.521 1.00 98.19 112 THR A C 1
ATOM 816 O O . THR A 1 112 ? -10.323 8.118 7.637 1.00 98.19 112 THR A O 1
ATOM 819 N N . ASP A 1 113 ? -10.309 7.544 9.811 1.00 97.88 113 ASP A N 1
ATOM 820 C CA . ASP A 1 113 ? -10.208 8.864 10.428 1.00 97.88 113 ASP A CA 1
ATOM 821 C C . ASP A 1 113 ? -8.768 9.279 10.766 1.00 97.88 113 ASP A C 1
ATOM 823 O O . ASP A 1 113 ? -8.561 10.390 11.242 1.00 97.88 113 ASP A O 1
ATOM 827 N N . MET A 1 114 ? -7.769 8.443 10.463 1.00 98.19 114 MET A N 1
ATOM 828 C CA . MET A 1 114 ? -6.358 8.816 10.576 1.00 98.19 114 MET A CA 1
ATOM 829 C C . MET A 1 114 ? -5.863 9.688 9.412 1.00 98.19 114 MET A C 1
ATOM 831 O O . MET A 1 114 ? -6.365 9.627 8.284 1.00 98.19 114 MET A O 1
ATOM 835 N N . ILE A 1 115 ? -4.811 10.459 9.681 1.00 98.38 115 ILE A N 1
ATOM 836 C CA . ILE A 1 115 ? -4.080 11.271 8.702 1.00 98.38 115 ILE A CA 1
ATOM 837 C C . ILE A 1 115 ? -2.594 10.878 8.687 1.00 98.38 115 ILE A C 1
ATOM 839 O O . ILE A 1 115 ? -2.084 10.417 9.706 1.00 98.38 115 ILE A O 1
ATOM 843 N N . PRO A 1 116 ? -1.864 11.059 7.572 1.00 97.94 116 PRO A N 1
ATOM 844 C CA . PRO A 1 116 ? -0.418 10.869 7.575 1.00 97.94 116 PRO A CA 1
ATOM 845 C C . PRO A 1 116 ? 0.263 11.960 8.413 1.00 97.94 116 PRO A C 1
ATOM 847 O O . PRO A 1 116 ? -0.103 13.133 8.323 1.00 97.94 116 PRO A O 1
ATOM 850 N N . LEU A 1 117 ? 1.303 11.592 9.167 1.00 97.50 117 LEU A N 1
ATOM 851 C CA . LEU A 1 117 ? 2.117 12.504 9.987 1.00 97.50 117 LEU A CA 1
ATOM 852 C C . LEU A 1 117 ? 2.748 13.645 9.159 1.00 97.50 117 LEU A C 1
ATOM 854 O O . LEU A 1 117 ? 3.013 14.733 9.667 1.00 97.50 117 LEU A O 1
ATOM 858 N N . GLY A 1 118 ? 2.965 13.404 7.866 1.00 96.06 118 GLY A N 1
ATOM 859 C CA . GLY A 1 118 ? 3.347 14.402 6.872 1.00 96.06 118 GLY A CA 1
ATOM 860 C C . GLY A 1 118 ? 3.117 13.874 5.456 1.00 96.06 118 GLY A C 1
ATOM 861 O O . GLY A 1 118 ? 2.944 12.672 5.255 1.00 96.06 118 GLY A O 1
ATOM 862 N N . THR A 1 119 ? 3.113 14.753 4.452 1.00 94.25 119 THR A N 1
ATOM 863 C CA . THR A 1 119 ? 2.927 14.359 3.044 1.00 94.25 119 THR A CA 1
ATOM 864 C C . THR A 1 119 ? 3.952 13.301 2.628 1.00 94.25 119 THR A C 1
ATOM 866 O O . THR A 1 119 ? 5.152 13.545 2.704 1.00 94.25 119 THR A O 1
ATOM 869 N N . GLY A 1 120 ? 3.481 12.138 2.168 1.00 93.31 120 GLY A N 1
ATOM 870 C CA . GLY A 1 120 ? 4.344 11.017 1.782 1.00 93.31 120 GLY A CA 1
ATOM 871 C C . GLY A 1 120 ? 4.829 10.137 2.939 1.00 93.31 120 GLY A C 1
ATOM 872 O O . GLY A 1 120 ? 5.591 9.205 2.696 1.00 93.31 120 GLY A O 1
ATOM 873 N N . SER A 1 121 ? 4.414 10.405 4.181 1.00 95.56 121 SER A N 1
ATOM 874 C CA . SER A 1 121 ? 4.740 9.558 5.330 1.00 95.56 121 SER A CA 1
ATOM 875 C C . SER A 1 121 ? 3.852 8.317 5.384 1.00 95.56 121 SER A C 1
ATOM 877 O O . SER A 1 121 ? 2.638 8.409 5.209 1.00 95.56 121 SER A O 1
ATOM 879 N N . ARG A 1 122 ? 4.466 7.174 5.703 1.00 95.69 122 ARG A N 1
ATOM 880 C CA . ARG A 1 122 ? 3.789 5.926 6.077 1.00 95.69 122 ARG A CA 1
ATOM 881 C C . ARG A 1 122 ? 3.172 5.982 7.481 1.00 95.69 122 ARG A C 1
ATOM 883 O O . ARG A 1 122 ? 2.210 5.280 7.759 1.00 95.69 122 ARG A O 1
ATOM 890 N N . ILE A 1 123 ? 3.705 6.827 8.368 1.00 96.94 123 ILE A N 1
ATOM 891 C CA . ILE A 1 123 ? 3.241 6.923 9.756 1.00 96.94 123 ILE A CA 1
ATOM 892 C C . ILE A 1 123 ? 1.892 7.638 9.778 1.00 96.94 123 ILE A C 1
ATOM 894 O O . ILE A 1 123 ? 1.791 8.799 9.374 1.00 96.94 123 ILE A O 1
ATOM 898 N N . MET A 1 124 ? 0.868 6.949 10.274 1.00 98.19 124 MET A N 1
ATOM 899 C CA . MET A 1 124 ? -0.465 7.507 10.474 1.00 98.19 124 MET A CA 1
ATOM 900 C C . MET A 1 124 ? -0.641 7.992 11.910 1.00 98.19 124 MET A C 1
ATOM 902 O O . MET A 1 124 ? -0.109 7.394 12.844 1.00 98.19 124 MET A O 1
ATOM 906 N N . VAL A 1 125 ? -1.418 9.057 12.090 1.00 98.50 125 VAL A N 1
ATOM 907 C CA . VAL A 1 125 ? -1.800 9.593 13.400 1.00 98.50 125 VAL A CA 1
ATOM 908 C C . VAL A 1 125 ? -3.298 9.852 13.486 1.00 98.50 125 VAL A C 1
ATOM 910 O O . VAL A 1 125 ? -3.959 10.148 12.486 1.00 98.50 125 VAL A O 1
ATOM 913 N N . ASP A 1 126 ? -3.828 9.763 14.700 1.00 98.19 126 ASP A N 1
ATOM 914 C CA . ASP A 1 126 ? -5.170 10.222 15.033 1.00 98.19 126 ASP A CA 1
ATOM 915 C C . ASP A 1 126 ? -5.179 11.768 15.057 1.00 98.19 126 ASP A C 1
ATOM 917 O O . ASP A 1 126 ? -4.376 12.372 15.773 1.00 98.19 126 ASP A O 1
ATOM 921 N N . PRO A 1 127 ? -6.041 12.451 14.281 1.00 97.56 127 PRO A N 1
ATOM 922 C CA . PRO A 1 127 ? -6.041 13.911 14.193 1.00 97.56 127 PRO A CA 1
ATOM 923 C C . PRO A 1 127 ? -6.597 14.611 15.445 1.00 97.56 127 PRO A C 1
ATOM 925 O O . PRO A 1 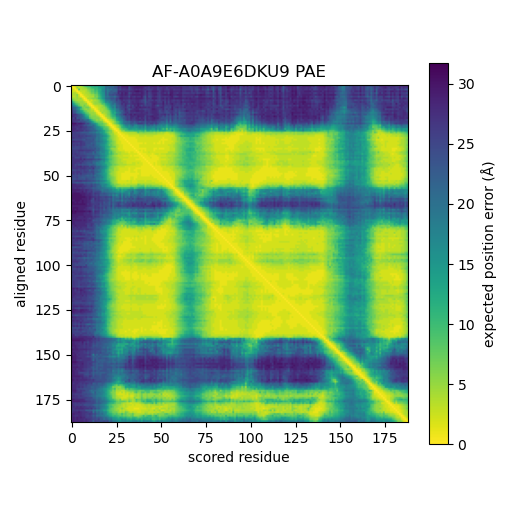127 ? -6.484 15.833 15.541 1.00 97.56 127 PRO A O 1
ATOM 928 N N . LEU A 1 128 ? -7.224 13.878 16.374 1.00 97.81 128 LEU A N 1
ATOM 929 C CA . LEU A 1 128 ? -7.779 14.411 17.619 1.00 97.81 128 LEU A CA 1
ATOM 930 C C . LEU A 1 128 ? -6.803 14.253 18.789 1.00 97.81 128 LEU A C 1
ATOM 932 O O . LEU A 1 128 ? -6.656 15.191 19.572 1.00 97.81 128 LEU A O 1
ATOM 936 N N . THR A 1 129 ? -6.144 13.094 18.916 1.00 97.88 129 THR A N 1
ATOM 937 C CA . THR A 1 129 ? -5.189 12.833 20.015 1.00 97.88 129 THR A CA 1
ATOM 938 C C . THR A 1 129 ? -3.735 13.130 19.642 1.00 97.88 129 THR A C 1
ATOM 940 O O . THR A 1 129 ? -2.930 13.435 20.521 1.00 97.88 129 THR A O 1
ATOM 943 N N . GLY A 1 130 ? -3.390 13.082 18.351 1.00 97.69 130 GLY A N 1
ATOM 944 C CA . GLY A 1 130 ? -2.011 13.164 17.859 1.00 97.69 130 GLY A CA 1
ATOM 945 C C . GLY A 1 130 ? -1.206 11.871 18.040 1.00 97.69 130 GLY A C 1
ATOM 946 O O . GLY A 1 130 ? -0.009 11.856 17.750 1.00 97.69 130 GLY A O 1
ATOM 947 N N . GLU A 1 131 ? -1.829 10.794 18.523 1.00 98.31 131 GLU A N 1
ATOM 948 C CA . GLU A 1 131 ? -1.174 9.505 18.755 1.00 98.31 131 GLU A CA 1
ATOM 949 C C . GLU A 1 131 ? -0.962 8.734 17.448 1.00 98.31 131 GLU A C 1
ATOM 951 O O . GLU A 1 131 ? -1.720 8.876 16.487 1.00 98.31 131 GLU A O 1
ATOM 956 N N . THR A 1 132 ? 0.077 7.895 17.409 1.00 97.94 132 THR A N 1
ATOM 957 C CA . THR A 1 132 ? 0.367 7.039 16.248 1.00 97.94 132 THR A CA 1
ATOM 958 C C . THR A 1 132 ? -0.674 5.932 16.116 1.00 97.94 132 THR A C 1
ATOM 960 O O . THR A 1 132 ? -0.941 5.204 17.068 1.00 97.94 132 THR A O 1
ATOM 963 N N . VAL A 1 133 ? -1.221 5.772 14.912 1.00 98.00 133 VAL A N 1
ATOM 964 C CA . VAL A 1 133 ? -2.121 4.674 14.552 1.00 98.00 133 VAL A CA 1
ATOM 965 C C . VAL A 1 133 ? -1.296 3.597 13.857 1.00 98.00 133 VAL A C 1
ATOM 967 O O . VAL A 1 133 ? -0.828 3.788 12.732 1.00 98.00 133 VAL A O 1
ATOM 970 N N . PHE A 1 134 ? -1.113 2.462 14.527 1.00 97.38 134 PHE A N 1
ATOM 971 C CA . PHE A 1 134 ? -0.443 1.302 13.945 1.00 97.38 134 PHE A CA 1
ATOM 972 C C . PHE A 1 134 ? -1.355 0.584 12.936 1.00 97.38 134 PHE A C 1
ATOM 974 O O . PHE A 1 134 ? -2.575 0.559 13.127 1.00 97.38 134 PHE A O 1
ATOM 981 N N . PRO A 1 135 ? -0.799 0.015 11.852 1.00 97.75 135 PRO A N 1
ATOM 982 C CA . PRO A 1 135 ? -1.560 -0.842 10.954 1.00 97.75 135 PRO A CA 1
ATOM 983 C C . PRO A 1 135 ? -1.949 -2.131 11.672 1.00 97.75 135 PRO A C 1
ATOM 985 O O . PRO A 1 135 ? -1.123 -2.749 12.347 1.00 97.75 135 PRO A O 1
ATOM 988 N N . ARG A 1 136 ? -3.202 -2.548 11.483 1.00 97.62 136 ARG A N 1
ATOM 989 C CA . ARG A 1 136 ? -3.710 -3.812 12.017 1.00 97.62 136 ARG A CA 1
ATOM 990 C C . ARG A 1 136 ? -3.261 -5.000 11.177 1.00 97.62 136 ARG A C 1
ATOM 992 O O . ARG A 1 136 ? -3.000 -6.065 11.724 1.00 97.62 136 ARG A O 1
ATOM 999 N N . TRP A 1 137 ? -3.139 -4.815 9.866 1.00 97.94 137 TRP A N 1
ATOM 1000 C CA . TRP A 1 137 ? -2.578 -5.828 8.980 1.00 97.94 137 TRP A CA 1
ATOM 1001 C C . TRP A 1 137 ? -1.433 -5.255 8.159 1.00 97.94 137 TRP A C 1
ATOM 1003 O O . TRP A 1 137 ? -1.477 -4.094 7.748 1.00 97.94 137 TRP A O 1
ATOM 1013 N N . VAL A 1 138 ? -0.430 -6.084 7.891 1.00 97.12 138 VAL A N 1
ATOM 1014 C CA . VAL A 1 138 ? 0.727 -5.738 7.060 1.00 97.12 138 VAL A CA 1
ATOM 1015 C C . VAL A 1 138 ? 0.979 -6.823 6.018 1.00 97.12 138 VAL A C 1
ATOM 1017 O O . VAL A 1 138 ? 0.658 -7.993 6.231 1.00 97.12 138 VAL A O 1
ATOM 1020 N N . THR A 1 139 ? 1.536 -6.442 4.869 1.00 95.50 139 THR A N 1
ATOM 1021 C CA . THR A 1 139 ? 2.117 -7.397 3.914 1.00 95.50 139 THR A CA 1
ATOM 1022 C C . THR A 1 139 ? 3.181 -6.750 3.033 1.00 95.50 139 THR A C 1
ATOM 1024 O O . THR A 1 139 ? 3.253 -5.524 2.906 1.00 95.50 139 THR A O 1
ATOM 1027 N N . HIS A 1 140 ? 3.989 -7.595 2.401 1.00 92.19 140 HIS A N 1
ATOM 1028 C CA . HIS A 1 140 ? 5.017 -7.232 1.442 1.00 92.19 140 HIS A CA 1
ATOM 1029 C C . HIS A 1 140 ? 4.721 -7.915 0.099 1.00 92.19 140 HIS A C 1
ATOM 1031 O O . HIS A 1 140 ? 4.320 -9.080 0.026 1.00 92.19 140 HIS A O 1
ATOM 1037 N N . CYS A 1 141 ? 4.928 -7.192 -0.997 1.00 88.19 141 CYS A N 1
ATOM 1038 C CA . CYS A 1 141 ? 4.807 -7.734 -2.344 1.00 88.19 141 CYS A CA 1
ATOM 1039 C C . CYS A 1 141 ? 6.181 -8.223 -2.812 1.00 88.19 141 CYS A C 1
ATOM 1041 O O . CYS A 1 141 ? 6.933 -7.500 -3.461 1.00 88.19 141 CYS A O 1
ATOM 1043 N N . GLY A 1 142 ? 6.510 -9.457 -2.418 1.00 62.97 142 GLY A N 1
ATOM 1044 C CA . GLY A 1 142 ? 7.857 -10.039 -2.440 1.00 62.97 142 GLY A CA 1
ATOM 1045 C C . GLY A 1 142 ? 8.425 -10.465 -3.799 1.00 62.97 142 GLY A C 1
ATOM 1046 O O . GLY A 1 142 ? 9.307 -11.321 -3.832 1.00 62.97 142 GLY A O 1
ATOM 1047 N N . GLN A 1 143 ? 7.960 -9.904 -4.916 1.00 55.91 143 GLN A N 1
ATOM 1048 C CA . GLN A 1 143 ? 8.627 -10.075 -6.208 1.00 55.91 143 GLN A CA 1
ATOM 1049 C C . GLN A 1 143 ? 9.107 -8.736 -6.741 1.00 55.91 143 GLN A C 1
ATOM 1051 O O . GLN A 1 143 ? 8.351 -7.769 -6.792 1.00 55.91 143 GLN A O 1
ATOM 1056 N N . LEU A 1 144 ? 10.364 -8.739 -7.197 1.00 52.88 144 LEU A N 1
ATOM 1057 C CA . LEU A 1 144 ? 10.923 -7.722 -8.074 1.00 52.88 144 LEU A CA 1
ATOM 1058 C C . LEU A 1 144 ? 9.917 -7.503 -9.205 1.00 52.88 144 LEU A C 1
ATOM 1060 O O . LEU A 1 144 ? 9.746 -8.370 -10.064 1.00 52.88 144 LEU A O 1
ATOM 1064 N N . ILE A 1 145 ? 9.205 -6.378 -9.173 1.00 53.00 145 ILE A N 1
ATOM 1065 C CA . ILE A 1 145 ? 8.301 -6.034 -10.262 1.00 53.00 145 ILE A CA 1
ATOM 1066 C C . ILE A 1 145 ? 9.186 -5.567 -11.402 1.00 53.00 145 ILE A C 1
ATOM 1068 O O . ILE A 1 145 ? 9.464 -4.379 -11.544 1.00 53.00 145 ILE A O 1
ATOM 1072 N N . GLU A 1 146 ? 9.656 -6.521 -12.193 1.00 48.81 146 GLU A N 1
ATOM 1073 C CA . GLU A 1 146 ? 10.207 -6.219 -13.494 1.00 48.81 146 GLU A CA 1
ATOM 1074 C C . GLU A 1 146 ? 9.024 -5.847 -14.404 1.00 48.81 146 GLU A C 1
ATOM 1076 O O . GLU A 1 146 ? 8.076 -6.594 -14.659 1.00 48.81 146 GLU A O 1
ATOM 1081 N N . VAL A 1 147 ? 9.035 -4.559 -14.722 1.00 50.41 147 VAL A N 1
ATOM 1082 C CA . VAL A 1 147 ? 8.078 -3.774 -15.500 1.00 50.41 147 VAL A CA 1
ATOM 1083 C C . VAL A 1 147 ? 8.236 -4.222 -16.985 1.00 50.41 147 VAL A C 1
ATOM 1085 O O . VAL A 1 147 ? 9.361 -4.244 -17.453 1.00 50.41 147 VAL A O 1
ATOM 1088 N N . ASP A 1 148 ? 7.165 -4.602 -17.719 1.00 43.88 148 ASP A N 1
ATOM 1089 C CA . ASP A 1 148 ? 7.113 -5.085 -19.149 1.00 43.88 148 ASP A CA 1
ATOM 1090 C C . ASP A 1 148 ? 7.406 -4.031 -20.256 1.00 43.88 148 ASP A C 1
ATOM 1092 O O . ASP A 1 148 ? 6.853 -2.936 -20.158 1.00 43.88 148 ASP A O 1
ATOM 1096 N N . SER A 1 149 ? 8.195 -4.281 -21.324 1.00 45.84 149 SER A N 1
ATOM 1097 C CA . SER A 1 149 ? 8.471 -3.284 -22.384 1.00 45.84 149 SER A CA 1
ATOM 1098 C C . SER A 1 149 ? 7.574 -3.289 -23.597 1.00 45.84 149 SER A C 1
ATOM 1100 O O . SER A 1 149 ? 7.423 -2.240 -24.231 1.00 45.84 149 SER A O 1
ATOM 1102 N N . GLY A 1 150 ? 6.926 -4.409 -23.909 1.00 41.91 150 GLY A N 1
ATOM 1103 C CA . GLY A 1 150 ? 6.058 -4.482 -25.084 1.0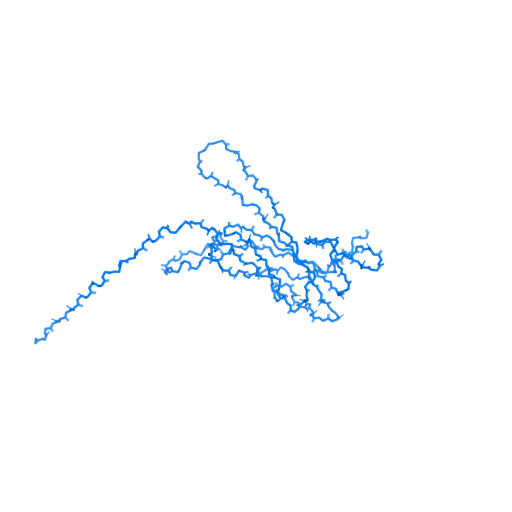0 41.91 150 GLY A CA 1
ATOM 1104 C C . GLY A 1 150 ? 6.791 -4.203 -26.404 1.00 41.91 150 GLY A C 1
ATOM 1105 O O . GLY A 1 150 ? 6.137 -3.870 -27.397 1.00 41.91 150 GLY A O 1
ATOM 1106 N N . ALA A 1 151 ? 8.122 -4.362 -26.435 1.00 45.06 151 ALA A N 1
ATOM 1107 C CA . ALA A 1 151 ? 8.906 -4.466 -27.660 1.00 45.06 151 ALA A CA 1
ATOM 1108 C C . ALA A 1 151 ? 8.497 -5.756 -28.390 1.00 45.06 151 ALA A C 1
ATOM 1110 O O . ALA A 1 151 ? 9.104 -6.814 -28.253 1.00 45.06 151 ALA A O 1
ATOM 1111 N N . SER A 1 152 ? 7.382 -5.663 -29.109 1.00 49.62 152 SER A N 1
ATOM 1112 C CA . SER A 1 152 ? 6.704 -6.796 -29.725 1.00 49.62 152 SER A CA 1
ATOM 1113 C C . SER A 1 152 ? 7.399 -7.189 -31.027 1.00 49.62 152 SER A C 1
ATOM 1115 O O . SER A 1 152 ? 7.022 -6.698 -32.085 1.00 49.62 152 SER A O 1
ATOM 1117 N N . GLU A 1 153 ? 8.357 -8.110 -30.955 1.00 43.34 153 GLU A N 1
ATOM 1118 C CA . GLU A 1 153 ? 8.701 -9.013 -32.063 1.00 43.34 153 GLU A CA 1
ATOM 1119 C C . GLU A 1 153 ? 8.672 -10.464 -31.536 1.00 43.34 153 GLU A C 1
ATOM 1121 O O . GLU A 1 153 ? 8.998 -10.705 -30.369 1.00 43.34 153 GLU A O 1
ATOM 1126 N N . PRO A 1 154 ? 8.186 -11.438 -32.325 1.00 48.44 154 PRO A N 1
ATOM 1127 C CA . PRO A 1 154 ? 7.673 -12.687 -31.773 1.00 48.44 154 PRO A CA 1
ATOM 1128 C C . PRO A 1 154 ? 8.716 -13.805 -31.672 1.00 48.44 154 PRO A C 1
ATOM 1130 O O . PRO A 1 154 ? 9.565 -13.975 -32.540 1.00 48.44 154 PRO A O 1
ATOM 1133 N N . SER A 1 155 ? 8.496 -14.685 -30.690 1.00 50.81 155 SER A N 1
ATOM 1134 C CA . SER A 1 155 ? 8.971 -16.077 -30.642 1.00 50.81 155 SER A CA 1
ATOM 1135 C C . SER A 1 155 ? 10.476 -16.321 -30.837 1.00 50.81 155 SER A C 1
ATOM 1137 O O . SER A 1 155 ? 10.957 -16.432 -31.960 1.00 50.81 155 SER A O 1
ATOM 1139 N N . LEU A 1 156 ? 11.166 -16.653 -29.744 1.00 33.06 156 LEU A N 1
ATOM 1140 C CA . LEU A 1 156 ? 11.602 -18.032 -29.474 1.00 33.06 156 LEU A CA 1
ATOM 1141 C C . LEU A 1 156 ? 12.058 -18.152 -28.006 1.00 33.06 156 LEU A C 1
ATOM 1143 O O . LEU A 1 156 ? 12.738 -17.275 -27.495 1.00 33.06 156 LEU A O 1
ATOM 1147 N N . ALA A 1 157 ? 11.616 -19.236 -27.364 1.00 37.94 157 ALA A N 1
ATOM 1148 C CA . ALA A 1 157 ? 11.831 -19.685 -25.983 1.00 37.94 157 ALA A CA 1
ATOM 1149 C C . ALA A 1 157 ? 12.961 -19.061 -25.131 1.00 37.94 157 ALA A C 1
ATOM 1151 O O . ALA A 1 157 ? 14.114 -19.041 -25.552 1.00 37.94 157 ALA A O 1
ATOM 1152 N N . LEU A 1 158 ? 12.653 -18.822 -23.847 1.00 37.41 158 LEU A N 1
ATOM 1153 C CA . LEU A 1 158 ? 13.416 -19.428 -22.744 1.00 37.41 158 LEU A CA 1
ATOM 1154 C C . LEU A 1 158 ? 12.567 -19.513 -21.459 1.00 37.41 158 LEU A C 1
ATOM 1156 O O . LEU A 1 158 ? 12.109 -18.494 -20.948 1.00 37.41 158 LEU A O 1
ATOM 1160 N N . ASP A 1 159 ? 12.380 -20.725 -20.928 1.00 38.53 159 ASP A N 1
ATOM 1161 C CA . ASP A 1 159 ? 11.800 -20.979 -19.600 1.00 38.53 159 ASP A CA 1
ATOM 1162 C C . ASP A 1 159 ? 12.834 -20.673 -18.496 1.00 38.53 159 ASP A C 1
ATOM 1164 O O . ASP A 1 159 ? 13.356 -21.580 -17.844 1.00 38.53 159 ASP A O 1
ATOM 1168 N N . ASP A 1 160 ? 13.176 -19.395 -18.316 1.00 44.28 160 ASP A N 1
ATOM 1169 C CA . ASP A 1 160 ? 14.139 -18.942 -17.307 1.00 44.28 160 ASP A CA 1
ATOM 1170 C C . ASP A 1 160 ? 13.452 -18.114 -16.200 1.00 44.28 160 ASP A C 1
ATOM 1172 O O . ASP A 1 160 ? 13.078 -16.965 -16.439 1.00 44.28 160 ASP A O 1
ATOM 1176 N N . PRO A 1 161 ? 13.304 -18.649 -14.970 1.00 44.19 161 PRO A N 1
ATOM 1177 C CA . PRO A 1 161 ? 12.713 -17.923 -13.844 1.00 44.19 161 PRO A CA 1
ATOM 1178 C C . PRO A 1 161 ? 13.616 -16.807 -13.284 1.00 44.19 161 PRO A C 1
ATOM 1180 O O . PRO A 1 161 ? 13.210 -16.125 -12.346 1.00 44.19 161 PRO A O 1
ATOM 1183 N N . THR A 1 162 ? 14.829 -16.627 -13.819 1.00 44.69 162 THR A N 1
ATOM 1184 C CA . THR A 1 162 ? 15.724 -15.501 -13.503 1.00 44.69 162 THR A CA 1
ATOM 1185 C C . THR A 1 162 ? 15.700 -14.391 -14.554 1.00 44.69 162 THR A C 1
ATOM 1187 O O . THR A 1 162 ? 16.277 -13.332 -14.321 1.00 44.69 162 THR A O 1
ATOM 1190 N N . ASN A 1 163 ? 15.001 -14.592 -15.676 1.00 42.00 163 ASN A N 1
ATOM 1191 C CA . ASN A 1 163 ? 14.890 -13.614 -16.750 1.00 42.00 163 ASN A CA 1
ATOM 1192 C C . ASN A 1 163 ? 13.545 -12.878 -16.639 1.00 42.00 163 ASN A C 1
ATOM 1194 O O . ASN A 1 163 ? 12.556 -13.232 -17.287 1.00 42.00 163 ASN A O 1
ATOM 1198 N N . GLY A 1 164 ? 13.500 -11.892 -15.742 1.00 42.91 164 GLY A N 1
ATOM 1199 C CA . GLY A 1 164 ? 12.324 -11.059 -15.534 1.00 42.91 164 GLY A CA 1
ATOM 1200 C C . GLY A 1 164 ? 12.012 -10.175 -16.745 1.00 42.91 164 GLY A C 1
ATOM 1201 O O . GLY A 1 164 ? 12.825 -9.938 -17.641 1.00 42.91 164 GLY A O 1
ATOM 1202 N N . CYS A 1 165 ? 10.760 -9.747 -16.822 1.00 38.78 165 CYS A N 1
ATOM 1203 C CA . CYS A 1 165 ? 10.245 -9.017 -17.969 1.00 38.78 165 CYS A CA 1
ATOM 1204 C C . CYS A 1 165 ? 10.607 -7.519 -17.801 1.00 38.78 165 CYS A C 1
ATOM 1206 O O . CYS A 1 165 ? 10.173 -6.927 -16.824 1.00 38.78 165 CYS A O 1
ATOM 1208 N N . CYS A 1 166 ? 11.380 -6.894 -18.709 1.00 41.97 166 CYS A N 1
ATOM 1209 C CA . CYS A 1 166 ? 11.947 -5.527 -18.550 1.00 41.97 166 CYS A CA 1
ATOM 1210 C C . CYS A 1 166 ? 11.461 -4.478 -19.600 1.00 41.97 166 CYS A C 1
ATOM 1212 O O . CYS A 1 166 ? 10.955 -4.861 -20.649 1.00 41.97 166 CYS A O 1
ATOM 1214 N N . ALA A 1 167 ? 11.603 -3.152 -19.348 1.00 39.97 167 ALA A N 1
ATOM 1215 C CA . ALA A 1 167 ? 10.424 -2.243 -19.361 1.00 39.97 167 ALA A CA 1
ATOM 1216 C C . ALA A 1 167 ? 10.180 -1.101 -20.385 1.00 39.97 167 ALA A C 1
ATOM 1218 O O . ALA A 1 167 ? 11.094 -0.573 -21.013 1.00 39.97 167 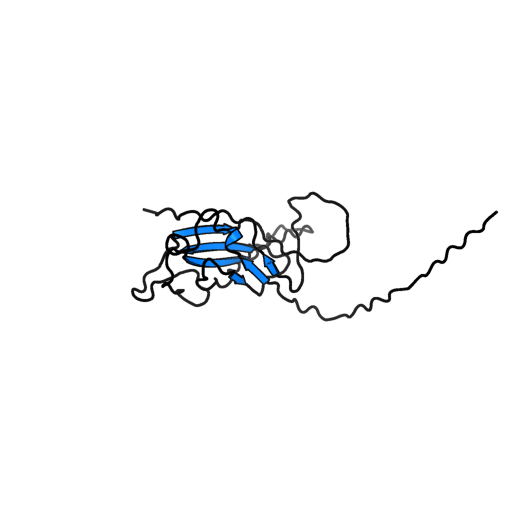ALA A O 1
ATOM 1219 N N . GLY A 1 168 ? 8.895 -0.694 -20.499 1.00 46.81 168 GLY A N 1
ATOM 1220 C CA . GLY A 1 168 ? 8.346 0.089 -21.618 1.00 46.81 168 GLY A CA 1
ATOM 1221 C C . GLY A 1 168 ? 7.818 1.467 -21.254 1.00 46.81 168 GLY A C 1
ATOM 1222 O O . GLY A 1 168 ? 7.018 1.646 -20.336 1.00 46.81 168 GLY A O 1
ATOM 1223 N N . TYR A 1 169 ? 8.234 2.443 -22.050 1.00 59.25 169 TYR A N 1
ATOM 1224 C CA . TYR A 1 169 ? 7.865 3.847 -21.935 1.00 59.25 169 TYR A CA 1
ATOM 1225 C C . TYR A 1 169 ? 6.341 4.060 -21.881 1.00 59.25 169 TYR A C 1
ATOM 1227 O O . TYR A 1 169 ? 5.612 3.663 -22.789 1.00 59.25 169 TYR A O 1
ATOM 1235 N N . GLY A 1 170 ? 5.860 4.692 -20.803 1.00 63.00 170 GLY A N 1
ATOM 1236 C CA . GLY A 1 170 ? 4.439 5.001 -20.596 1.00 63.00 170 GLY A CA 1
ATOM 1237 C C . GLY A 1 170 ? 3.543 3.830 -20.168 1.00 63.00 170 GLY A C 1
ATOM 1238 O O . GLY A 1 170 ? 2.325 4.007 -20.117 1.00 63.00 170 GLY A O 1
ATOM 1239 N N . GLN A 1 171 ? 4.091 2.650 -19.852 1.00 68.38 171 GLN A N 1
ATOM 1240 C CA . GLN A 1 171 ? 3.279 1.524 -19.381 1.00 68.38 171 GLN A CA 1
ATOM 1241 C C . GLN A 1 171 ? 2.824 1.674 -17.916 1.00 68.38 171 GLN A C 1
ATOM 1243 O O . GLN A 1 171 ? 3.518 2.245 -17.069 1.00 68.38 171 GLN A O 1
ATOM 1248 N N . ILE A 1 172 ? 1.640 1.121 -17.626 1.00 72.25 172 ILE A N 1
ATOM 1249 C CA . ILE A 1 172 ? 1.116 0.936 -16.268 1.00 72.25 172 ILE A CA 1
ATOM 1250 C C . ILE A 1 172 ? 1.406 -0.502 -15.859 1.00 72.25 172 ILE A C 1
ATOM 1252 O O . ILE A 1 172 ? 0.791 -1.436 -16.374 1.00 72.25 172 ILE A O 1
ATOM 1256 N N . VAL A 1 173 ? 2.299 -0.675 -14.897 1.00 76.94 173 VAL A N 1
ATOM 1257 C CA . VAL A 1 173 ? 2.637 -1.986 -14.353 1.00 76.94 173 VAL A CA 1
ATOM 1258 C C . VAL A 1 173 ? 1.846 -2.230 -13.087 1.00 76.94 173 VAL A C 1
ATOM 1260 O O . VAL A 1 173 ? 1.721 -1.362 -12.230 1.00 76.94 173 VAL A O 1
ATOM 1263 N N . THR A 1 174 ? 1.250 -3.411 -12.995 1.00 80.00 174 THR A N 1
ATOM 1264 C CA . THR A 1 174 ? 0.375 -3.779 -11.885 1.00 80.00 174 THR A CA 1
ATOM 1265 C C . THR A 1 174 ? 1.114 -4.723 -10.954 1.00 80.00 174 THR A C 1
ATOM 1267 O O . THR A 1 174 ? 1.631 -5.738 -11.418 1.00 80.00 174 THR A O 1
ATOM 1270 N N . VAL A 1 175 ? 1.132 -4.409 -9.657 1.00 80.69 175 VAL A N 1
ATOM 1271 C CA . VAL A 1 175 ? 1.658 -5.309 -8.627 1.00 80.69 175 VAL A CA 1
ATOM 1272 C C . VAL A 1 175 ? 0.874 -6.620 -8.651 1.00 80.69 175 VAL A C 1
ATOM 1274 O O . VAL A 1 175 ? -0.358 -6.626 -8.661 1.00 80.69 175 VAL A O 1
ATOM 1277 N N . ARG A 1 176 ? 1.594 -7.738 -8.663 1.00 75.06 176 ARG A N 1
ATOM 1278 C CA . ARG A 1 176 ? 1.053 -9.098 -8.566 1.00 75.06 176 ARG A CA 1
ATOM 1279 C C . ARG A 1 176 ? 1.826 -9.851 -7.486 1.00 75.06 176 ARG A C 1
ATOM 1281 O O . ARG A 1 176 ? 2.902 -9.409 -7.095 1.00 75.06 176 ARG A O 1
ATOM 1288 N N . SER A 1 177 ? 1.276 -10.973 -7.027 1.00 76.94 177 SER A N 1
ATOM 1289 C CA . SER A 1 177 ? 1.957 -11.878 -6.088 1.00 76.94 177 SER A CA 1
ATOM 1290 C C . SER A 1 177 ? 2.355 -11.236 -4.746 1.00 76.94 177 SER A C 1
ATOM 1292 O O . SER A 1 177 ? 3.449 -11.496 -4.251 1.00 76.94 177 SER A O 1
ATOM 1294 N N . CYS A 1 178 ? 1.496 -10.407 -4.139 1.00 85.31 178 CYS A N 1
ATOM 1295 C CA . CYS A 1 178 ? 1.706 -10.058 -2.731 1.00 85.31 178 CYS A CA 1
ATOM 1296 C C . CYS A 1 178 ? 1.327 -11.238 -1.838 1.00 85.31 178 CYS A C 1
ATOM 1298 O O . CYS A 1 178 ? 0.421 -12.008 -2.171 1.00 85.31 178 CYS A O 1
ATOM 1300 N N . GLU A 1 179 ? 1.985 -11.358 -0.688 1.00 89.69 179 GLU A N 1
ATOM 1301 C CA . GLU A 1 179 ? 1.481 -12.241 0.359 1.00 89.69 179 GLU A CA 1
ATOM 1302 C C . GLU A 1 179 ? 0.123 -11.697 0.854 1.00 89.69 179 GLU A C 1
ATOM 1304 O O . GLU A 1 179 ? -0.085 -10.476 0.859 1.00 89.69 179 GLU A O 1
ATOM 1309 N N . PRO A 1 180 ? -0.840 -12.550 1.246 1.00 92.50 180 PRO A N 1
ATOM 1310 C CA . PRO A 1 180 ? -2.074 -12.077 1.863 1.00 92.50 180 PRO A CA 1
ATOM 1311 C C . PRO A 1 180 ? -1.767 -11.259 3.120 1.00 92.50 180 PRO A C 1
ATOM 1313 O O . PRO A 1 180 ? -0.877 -11.632 3.884 1.00 92.50 180 PRO A O 1
ATOM 1316 N N . LEU A 1 181 ? -2.517 -10.181 3.352 1.00 93.50 181 LEU A N 1
ATOM 1317 C CA . LEU A 1 181 ? -2.432 -9.381 4.578 1.00 93.50 181 LEU A CA 1
ATOM 1318 C C . LEU A 1 181 ? -2.447 -10.260 5.838 1.00 93.50 181 LEU A C 1
ATOM 1320 O O . LEU A 1 181 ? -3.417 -10.975 6.093 1.00 93.50 181 LEU A O 1
ATOM 1324 N N . GLN A 1 182 ? -1.375 -10.179 6.626 1.00 94.88 182 GLN A N 1
ATOM 1325 C CA . GLN A 1 182 ? -1.256 -10.844 7.922 1.00 94.88 182 GLN A CA 1
ATOM 1326 C C . GLN A 1 182 ? -1.648 -9.866 9.026 1.00 94.88 182 GLN A C 1
ATOM 1328 O O . GLN A 1 182 ? -1.298 -8.688 8.953 1.00 94.88 182 GLN A O 1
ATOM 1333 N N . GLU A 1 183 ? -2.371 -10.335 10.044 1.00 94.31 183 GLU A N 1
ATOM 1334 C CA . GLU A 1 183 ? -2.630 -9.522 11.237 1.00 94.31 183 GLU A CA 1
ATOM 1335 C C . GLU A 1 183 ? -1.298 -9.274 11.946 1.00 94.31 183 GLU A C 1
ATOM 1337 O O . GLU A 1 183 ? -0.473 -10.182 12.090 1.00 94.31 183 GLU A O 1
ATOM 1342 N N . ARG A 1 184 ? -1.045 -8.015 12.302 1.00 92.06 184 ARG A N 1
ATOM 1343 C CA . ARG A 1 184 ? 0.190 -7.614 12.962 1.00 92.06 184 ARG A CA 1
ATOM 1344 C C . ARG A 1 184 ? 0.232 -8.313 14.319 1.00 92.06 184 ARG A C 1
ATOM 1346 O O . ARG A 1 184 ? -0.713 -8.199 15.091 1.00 92.06 184 ARG A O 1
ATOM 1353 N N . ALA A 1 185 ? 1.321 -9.021 14.607 1.00 85.94 185 ALA A N 1
ATOM 1354 C CA . ALA A 1 185 ? 1.547 -9.525 15.953 1.00 85.94 185 ALA A CA 1
ATOM 1355 C C . ALA A 1 185 ? 1.671 -8.334 16.915 1.00 85.94 185 ALA A C 1
ATOM 1357 O O . ALA A 1 185 ? 2.449 -7.412 16.658 1.00 85.94 185 ALA A O 1
ATOM 1358 N N . ASP A 1 186 ? 0.903 -8.361 18.000 1.00 81.25 186 ASP A N 1
ATOM 1359 C CA . ASP A 1 186 ? 1.101 -7.447 19.116 1.00 81.25 186 ASP A CA 1
ATOM 1360 C C . ASP A 1 186 ? 2.443 -7.802 19.785 1.00 81.25 186 ASP A C 1
ATOM 1362 O O . ASP A 1 186 ? 2.581 -8.857 20.407 1.00 81.25 186 ASP A O 1
ATOM 1366 N N . ASP A 1 187 ? 3.452 -6.948 19.593 1.00 69.25 187 ASP A N 1
ATOM 1367 C CA . ASP A 1 187 ? 4.727 -7.012 20.314 1.00 69.25 187 ASP A CA 1
ATOM 1368 C C . ASP A 1 187 ? 4.488 -6.553 21.775 1.00 69.25 187 ASP A C 1
ATOM 1370 O O . ASP A 1 187 ? 4.529 -5.352 22.056 1.00 69.25 187 ASP A O 1
ATOM 1374 N N . ASP A 1 188 ? 4.187 -7.510 22.666 1.00 55.09 188 ASP A N 1
ATOM 1375 C CA . ASP A 1 188 ? 3.945 -7.352 24.125 1.00 55.09 188 ASP A C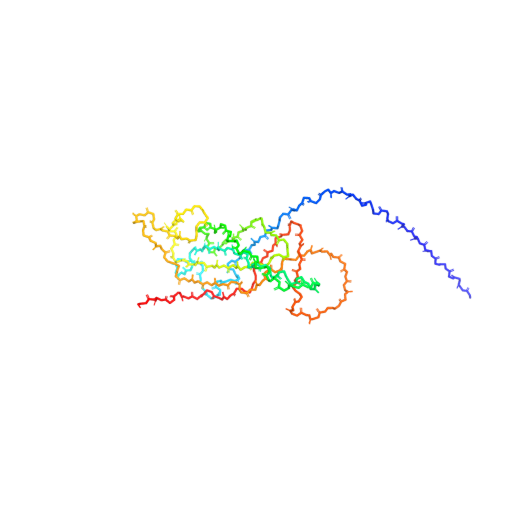A 1
ATOM 1376 C C . ASP A 1 188 ? 5.246 -7.085 24.929 1.00 55.09 188 ASP A C 1
ATOM 1378 O O . ASP A 1 188 ? 6.215 -7.874 24.785 1.00 55.09 188 ASP A O 1
#

Secondary structure (DSSP, 8-state):
------------------------PPEEEEE-GGGT-TT--SSTTS--EEEEEEEE--------SSS------PPP-BPPPPP-EETTS-EEEEEEPTT--EEEEEEEES-S--EESSTT-S-EE-TTT--EE--SEEEEE-S-----------------TT------TT-EEE---PPPPEEPP---

Radius of gyration: 23.54 Å; Cα contacts (8 Å, |Δi|>4): 353; chains: 1; bounding box: 56×43×93 Å

Sequence (188 aa):
MLSFALTLGASGCSTSLSSGGSGVSDGFLRVQPSSFLGDLSCNENGVQRYVATITNVGAVDRDSGTDAGTERVIVSIEHPSSAPISCNRDANFAFIRPGIPYNVEIDAYDRTDMIPLGTGSRIMVDPLTGETVFPRWVTHCGQLIEVDSGASEPSLALDDPTNGCCAGYGQIVTVRSCEPLQERADDD

Solvent-accessible surface area (backbone atoms only — not comparable to full-atom values): 11476 Å² total; per-residue (Å²): 142,83,86,87,84,87,82,87,80,85,79,81,79,84,79,79,81,73,85,68,78,87,72,84,55,50,20,30,42,32,44,46,45,90,36,30,41,69,90,57,49,74,39,90,94,28,36,37,19,30,32,47,35,40,32,38,52,43,61,73,67,75,74,89,67,85,86,81,92,71,82,53,78,44,78,62,54,74,46,71,15,42,68,83,37,49,44,92,49,67,50,76,43,71,79,37,59,65,72,48,32,35,44,39,38,38,40,26,25,64,56,83,74,61,42,54,77,42,94,40,34,81,54,29,19,34,81,86,80,69,46,78,52,76,54,52,25,39,35,47,27,82,45,68,50,47,34,60,35,82,79,84,74,82,87,79,88,78,99,48,97,84,67,70,47,52,42,24,77,69,38,78,36,67,60,61,71,30,47,52,52,38,71,54,78,82,88,127

pLDDT: mean 75.62, std 21.22, range [33.06, 98.5]